Protein AF-A0A8S2ZHP0-F1 (afdb_monomer)

Organism: NCBI:txid1234261

Radius of gyration: 17.6 Å; Cα contacts (8 Å, |Δi|>4): 362; chains: 1; bounding box: 57×36×42 Å

Secondary structure (DSSP, 8-state):
----HHHHHHHHHHHS-SSS---TTEEEEE-TTS-EEEEEHHHHHHH-PPPHHHHHHHHHTT-EEETTTTEEEEEEEEE-HHHHHHHHHHHHSS----EEEEEEEEEEHHHHHHHHHHHHH-TT--EEEEES-EEE-TTS-B-HHHHHHHHHHHHHTSS-SEEEEES-EEEHHHHHHHHHHGGG-SEEEEES-EEE---

InterPro domains:
  IPR032675 Leucine-rich repeat domain superfamily [G3DSA:3.80.10.10] (20-199)

pLDDT: mean 81.35, std 13.68, range [42.62, 97.5]

Solvent-accessible surface area (backbone atoms only — not comparable to full-atom values): 10769 Å² total; per-residue (Å²): 132,84,74,57,68,69,59,61,44,53,53,47,58,80,75,49,72,92,84,79,75,86,64,78,57,51,29,61,31,39,46,100,90,68,49,69,42,65,34,46,51,71,56,45,61,71,70,37,62,89,51,70,66,56,54,50,54,43,45,72,64,68,30,48,76,43,77,92,69,22,28,40,42,39,59,72,4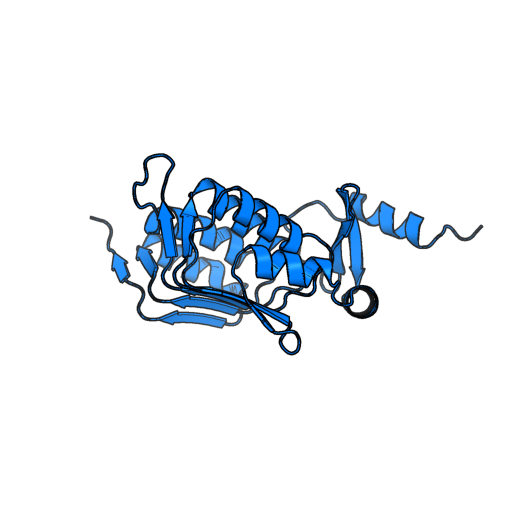0,74,48,44,75,64,41,43,49,51,50,35,49,52,42,42,37,64,51,71,39,33,31,42,38,42,30,44,32,33,33,39,46,74,53,46,56,51,43,51,55,27,55,51,56,23,61,60,32,32,36,40,36,48,26,38,60,43,26,18,45,99,84,67,49,80,37,34,40,64,52,50,39,63,50,46,59,56,53,40,67,25,73,32,42,30,43,35,43,28,50,32,56,38,30,60,68,32,53,51,50,49,70,75,41,41,90,57,41,81,39,79,45,82,42,79,52,47,74,46,73,93,124

Nearest PDB structures (foldseek):
  3un9-assembly1_A  TM=7.997E-01  e=3.146E-04  Homo sapiens
  4im6-assembly1_A  TM=7.153E-01  e=1.944E-04  Homo sapiens
  9dh3-assembly1_D  TM=7.070E-01  e=5.996E-03  Homo sapiens
  5wfn-assembly2_D  TM=6.556E-01  e=2.698E-02  Homo sapiens
  7zgu-assembly1_A  TM=6.934E-01  e=5.897E-02  Homo sapiens

Mean predicted aligned error: 8.5 Å

Foldseek 3Di:
DPDPPVVVQLCVPVVDDPDFDDPDQWAWAADPVGRIGIDGVVVLVVVQDPDPVLCVLLVVQVWDADPVQLEIEDEQGEQDPVNLVSLLCSLRHSRQRQEYEHENYEYELVSVLSSLRSNLNRRNHAEYEDYNYFYAYPVRHGPQAVSVLVSVLSVLSGNHQEYEYYQGEYEPSSVVSCVVSVVSHNYYHYYNYHYDYDD

Structure (mmCIF, N/CA/C/O backbone):
data_AF-A0A8S2ZHP0-F1
#
_entry.id   AF-A0A8S2ZHP0-F1
#
loop_
_atom_site.group_PDB
_atom_site.id
_atom_site.type_symbol
_atom_site.label_atom_id
_atom_site.label_alt_id
_atom_site.label_comp_id
_atom_site.label_asym_id
_atom_site.label_entity_id
_atom_site.label_seq_id
_atom_site.pdbx_PDB_ins_code
_atom_site.Cartn_x
_atom_site.Cartn_y
_atom_site.Cartn_z
_atom_site.occupancy
_atom_site.B_iso_or_equiv
_atom_site.auth_seq_id
_atom_site.auth_comp_id
_atom_site.auth_asym_id
_atom_site.auth_atom_id
_atom_site.pdbx_PDB_model_num
ATOM 1 N N . PRO A 1 1 ? 38.421 12.849 -20.326 1.00 44.62 1 PRO A N 1
ATOM 2 C CA . PRO A 1 1 ? 37.791 11.682 -19.665 1.00 44.62 1 PRO A CA 1
ATOM 3 C C . PRO A 1 1 ? 36.328 12.002 -19.356 1.00 44.62 1 PRO A C 1
ATOM 5 O O . PRO A 1 1 ? 36.051 12.820 -18.487 1.00 44.62 1 PRO A O 1
ATOM 8 N N . VAL A 1 2 ? 35.410 11.445 -20.145 1.00 42.62 2 VAL A N 1
ATOM 9 C CA . VAL A 1 2 ? 33.975 11.555 -19.861 1.00 42.62 2 VAL A CA 1
ATOM 10 C C . VAL A 1 2 ? 33.731 10.713 -18.615 1.00 42.62 2 VAL A C 1
ATOM 12 O O . VAL A 1 2 ? 33.993 9.510 -18.639 1.00 42.62 2 VAL A O 1
ATOM 15 N N . GLU A 1 3 ? 33.334 11.341 -17.508 1.00 45.66 3 GLU A N 1
ATOM 16 C CA . GLU A 1 3 ? 32.917 10.582 -16.331 1.00 45.66 3 GLU A CA 1
ATOM 17 C C . GLU A 1 3 ? 31.794 9.619 -16.741 1.00 45.66 3 GLU A C 1
ATOM 19 O O . GLU A 1 3 ? 30.892 10.022 -17.484 1.00 45.66 3 GLU A O 1
ATOM 24 N N . PRO A 1 4 ? 31.824 8.351 -16.292 1.00 56.28 4 PRO A N 1
ATOM 25 C CA . PRO A 1 4 ? 30.737 7.427 -16.563 1.00 56.28 4 PRO A CA 1
ATOM 26 C C . PRO A 1 4 ? 29.431 8.062 -16.091 1.00 56.28 4 PRO A C 1
ATOM 28 O O . PRO A 1 4 ? 29.378 8.590 -14.980 1.00 56.28 4 PRO A O 1
ATOM 31 N N . ILE A 1 5 ? 28.378 7.993 -16.907 1.00 55.91 5 ILE A N 1
ATOM 32 C CA . ILE A 1 5 ? 27.046 8.523 -16.567 1.00 55.91 5 ILE A CA 1
ATOM 33 C C . ILE A 1 5 ? 26.596 8.026 -15.179 1.00 55.91 5 ILE A C 1
ATOM 35 O O . ILE A 1 5 ? 26.012 8.780 -14.405 1.00 55.91 5 ILE A O 1
ATOM 39 N N . ASP A 1 6 ? 26.976 6.800 -14.810 1.00 53.19 6 ASP A N 1
ATOM 40 C CA . ASP A 1 6 ? 26.740 6.220 -13.486 1.00 53.19 6 ASP A CA 1
ATOM 41 C C . ASP A 1 6 ? 27.401 6.979 -12.322 1.00 53.19 6 ASP A C 1
ATOM 43 O O . ASP A 1 6 ? 26.852 6.990 -11.224 1.00 53.19 6 ASP A O 1
ATOM 47 N N . SER A 1 7 ? 28.561 7.608 -12.528 1.00 55.19 7 SER A N 1
ATOM 48 C CA . SER A 1 7 ? 29.244 8.431 -11.516 1.00 55.19 7 SER A CA 1
ATOM 49 C C . SER A 1 7 ? 28.484 9.736 -11.269 1.00 55.19 7 SER A C 1
ATOM 51 O O . SER A 1 7 ? 28.181 10.078 -10.126 1.00 55.19 7 SER A O 1
ATOM 53 N N . LEU A 1 8 ? 28.078 10.416 -12.344 1.00 55.88 8 LEU A N 1
ATOM 54 C CA . LEU A 1 8 ? 27.294 11.654 -12.283 1.00 55.88 8 LEU A CA 1
ATOM 55 C C . LEU A 1 8 ? 25.892 11.427 -11.693 1.00 55.88 8 LEU A C 1
ATOM 57 O O . LEU A 1 8 ? 25.435 12.208 -10.860 1.00 55.88 8 LEU A O 1
ATOM 61 N N . LEU A 1 9 ? 25.224 10.322 -12.047 1.00 55.06 9 LEU A N 1
ATOM 62 C CA . LEU A 1 9 ? 23.915 9.965 -11.483 1.00 55.06 9 LEU A CA 1
ATOM 63 C C . LEU A 1 9 ? 23.980 9.637 -9.982 1.00 55.06 9 LEU A C 1
ATOM 65 O O . LEU A 1 9 ? 23.007 9.872 -9.266 1.00 55.06 9 LEU A O 1
ATOM 69 N N . ARG A 1 10 ? 25.115 9.133 -9.479 1.00 59.25 10 ARG A N 1
ATOM 70 C CA . ARG A 1 10 ? 25.325 8.912 -8.035 1.00 59.25 10 ARG A CA 1
ATOM 71 C C . ARG A 1 10 ? 25.462 10.225 -7.267 1.00 59.25 10 ARG A C 1
ATOM 73 O O . ARG A 1 10 ? 25.029 10.293 -6.120 1.00 59.25 10 ARG A O 1
ATOM 80 N N . GLN A 1 11 ? 26.004 11.272 -7.891 1.00 59.94 11 GLN A N 1
ATOM 81 C CA . GLN A 1 11 ? 26.157 12.578 -7.246 1.00 59.94 11 GLN A CA 1
ATOM 82 C C . GLN A 1 11 ? 24.816 13.297 -7.034 1.00 59.94 11 GLN A C 1
ATOM 84 O O . GLN A 1 11 ? 24.683 14.050 -6.072 1.00 59.94 11 GLN A O 1
ATOM 89 N N . LEU A 1 12 ? 23.788 13.008 -7.847 1.00 59.44 12 LEU A N 1
ATOM 90 C CA . LEU A 1 12 ? 22.436 13.566 -7.677 1.00 59.44 12 LEU A CA 1
ATOM 91 C C . LEU A 1 12 ? 21.844 13.301 -6.285 1.00 59.44 12 LEU A C 1
ATOM 93 O O . LEU A 1 12 ? 21.051 14.105 -5.811 1.00 59.44 12 LEU A O 1
ATOM 97 N N . VAL A 1 13 ? 22.248 12.225 -5.600 1.00 57.72 13 VAL A N 1
ATOM 98 C CA . VAL A 1 13 ? 21.799 11.920 -4.229 1.00 57.72 13 VAL A CA 1
ATOM 99 C C . VAL A 1 13 ? 22.206 13.009 -3.228 1.00 57.72 13 VAL A C 1
ATOM 101 O O . VAL A 1 13 ? 21.475 13.249 -2.273 1.00 57.72 13 VAL A O 1
ATOM 104 N N . TYR A 1 14 ? 23.327 13.703 -3.451 1.00 59.91 14 TYR A N 1
ATOM 105 C CA . TYR A 1 14 ? 23.771 14.807 -2.590 1.00 59.91 14 TYR A CA 1
ATOM 106 C C . TYR A 1 14 ? 23.019 16.117 -2.860 1.00 59.91 14 TYR A C 1
ATOM 108 O O . TYR A 1 14 ? 22.967 16.981 -1.988 1.00 59.91 14 TYR A O 1
ATOM 116 N N . TYR A 1 15 ? 22.425 16.257 -4.049 1.00 59.56 15 TYR A N 1
ATOM 117 C CA . TYR A 1 15 ? 21.687 17.454 -4.466 1.00 59.56 15 TYR A CA 1
ATOM 118 C C . TYR A 1 15 ? 20.165 17.309 -4.329 1.00 59.56 15 TYR A C 1
ATOM 120 O O . TYR A 1 15 ? 19.452 18.309 -4.301 1.00 59.56 15 TYR A O 1
ATOM 128 N N . LEU A 1 16 ? 19.663 16.076 -4.237 1.00 59.31 16 LEU A N 1
ATOM 129 C CA . LEU A 1 16 ? 18.251 15.745 -4.070 1.00 59.31 16 LEU A CA 1
ATOM 130 C C . LEU A 1 16 ? 18.043 15.230 -2.637 1.00 59.31 16 LEU A C 1
ATOM 132 O O . LEU A 1 16 ? 18.212 14.026 -2.408 1.00 59.31 16 LEU A O 1
ATOM 136 N N . PRO A 1 17 ? 17.740 16.108 -1.656 1.00 53.72 17 PRO A N 1
ATOM 137 C CA . PRO A 1 17 ? 17.555 15.699 -0.270 1.00 53.72 17 PRO A CA 1
ATOM 138 C C . PRO A 1 17 ? 16.570 14.534 -0.152 1.00 53.72 17 PRO A C 1
ATOM 140 O O . PRO A 1 17 ? 15.541 14.453 -0.827 1.00 53.72 17 PRO A O 1
ATOM 143 N N . SER A 1 18 ? 16.891 13.597 0.735 1.00 54.38 18 SER A N 1
ATOM 144 C CA . SER A 1 18 ? 16.012 12.480 1.033 1.00 54.38 18 SER A CA 1
ATOM 145 C C . SER A 1 18 ? 14.717 13.001 1.652 1.00 54.38 18 SER A C 1
ATOM 147 O O . SER A 1 18 ? 14.731 13.482 2.781 1.00 54.38 18 SER A O 1
ATOM 149 N N . SER A 1 19 ? 13.613 12.824 0.924 1.00 52.09 19 SER A N 1
ATOM 150 C CA . SER A 1 19 ? 12.340 12.256 1.405 1.00 52.09 19 SER A CA 1
ATOM 151 C C . SER A 1 19 ? 11.050 13.049 1.194 1.00 52.09 19 SER A C 1
ATOM 153 O O . SER A 1 19 ? 10.003 12.430 1.332 1.00 52.09 19 SER A O 1
ATOM 155 N N . GLU A 1 20 ? 11.058 14.312 0.755 1.00 49.09 20 GLU A N 1
ATOM 156 C CA . GLU A 1 20 ? 9.781 15.067 0.702 1.00 49.09 20 GLU A CA 1
ATOM 157 C C . GLU A 1 20 ? 9.525 15.887 -0.570 1.00 49.09 20 GLU A C 1
ATOM 159 O O . GLU A 1 20 ? 8.453 16.465 -0.721 1.00 49.09 20 GLU A O 1
ATOM 164 N N . GLN A 1 21 ? 10.450 15.916 -1.535 1.00 51.56 21 GLN A N 1
ATOM 165 C CA . GLN A 1 21 ? 10.272 16.723 -2.747 1.00 51.56 21 GLN A CA 1
ATOM 166 C C . GLN A 1 21 ? 9.867 15.908 -3.984 1.00 51.56 21 GLN 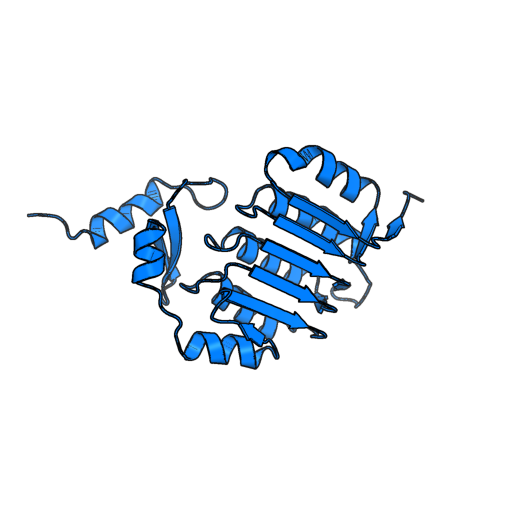A C 1
ATOM 168 O O . GLN A 1 21 ? 10.452 14.883 -4.358 1.00 51.56 21 GLN A O 1
ATOM 173 N N . ASN A 1 22 ? 8.836 16.408 -4.665 1.00 55.84 22 ASN A N 1
ATOM 174 C CA . ASN A 1 22 ? 8.435 15.947 -5.982 1.00 55.84 22 ASN A CA 1
ATOM 175 C C . ASN A 1 22 ? 9.405 16.504 -7.039 1.00 55.84 22 ASN A C 1
ATOM 177 O O . ASN A 1 22 ? 9.289 17.650 -7.460 1.00 55.84 22 ASN A O 1
ATOM 181 N N . TYR A 1 23 ? 10.358 15.685 -7.484 1.00 66.88 23 TYR A N 1
ATOM 182 C CA . TYR A 1 23 ? 11.359 16.052 -8.494 1.00 66.88 23 TYR A CA 1
ATOM 183 C C . TYR A 1 23 ? 10.865 15.859 -9.941 1.00 66.88 23 TYR A C 1
ATOM 185 O O . TYR A 1 23 ? 11.627 15.465 -10.826 1.00 66.88 23 TYR A O 1
ATOM 193 N N . GLY A 1 24 ? 9.571 16.079 -10.189 1.00 70.19 24 GLY A N 1
ATOM 194 C CA . GLY A 1 24 ? 8.973 16.003 -11.522 1.00 70.19 24 GLY A CA 1
ATOM 195 C C . GLY A 1 24 ? 9.081 14.612 -12.155 1.00 70.19 24 GLY A C 1
ATOM 196 O O . GLY A 1 24 ? 8.428 13.665 -11.719 1.00 70.19 24 GLY A O 1
ATOM 197 N N . ASN A 1 25 ? 9.888 14.489 -13.213 1.00 71.00 25 ASN A N 1
ATOM 198 C CA . ASN A 1 25 ? 10.061 13.248 -13.972 1.00 71.00 25 ASN A CA 1
ATOM 199 C C . ASN A 1 25 ? 11.091 12.281 -13.362 1.00 71.00 25 ASN A C 1
ATOM 201 O O . ASN A 1 25 ? 11.288 11.204 -13.923 1.00 71.00 25 ASN A O 1
ATOM 205 N N . LEU A 1 26 ? 11.745 12.631 -12.250 1.00 74.81 26 LEU A N 1
ATOM 206 C CA . LEU A 1 26 ? 12.730 11.767 -11.600 1.00 74.81 26 LEU A CA 1
ATOM 207 C C . LEU A 1 26 ? 12.066 10.743 -10.674 1.00 74.81 26 LEU A C 1
ATOM 209 O O . LEU A 1 26 ? 11.355 11.089 -9.728 1.00 74.81 26 LEU A O 1
ATOM 213 N N . CYS A 1 27 ? 12.350 9.473 -10.929 1.00 72.75 27 CYS A N 1
ATOM 214 C CA . CYS A 1 27 ? 11.926 8.311 -10.165 1.00 72.75 27 CYS A CA 1
ATOM 215 C C . CYS A 1 27 ? 13.06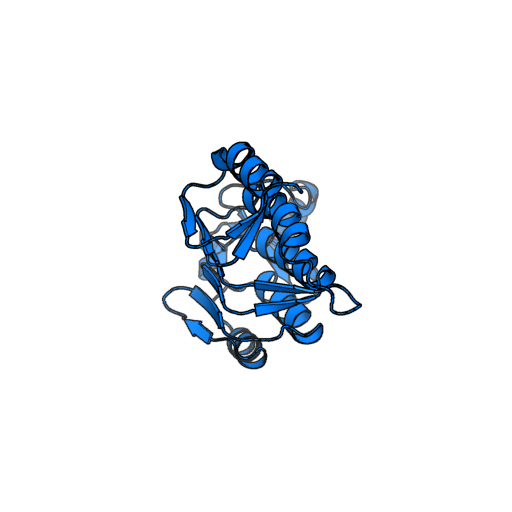5 7.821 -9.282 1.00 72.75 27 CYS A C 1
ATOM 217 O O . CYS A 1 27 ? 14.189 7.626 -9.755 1.00 72.75 27 CYS A O 1
ATOM 219 N N . ARG A 1 28 ? 12.752 7.600 -8.006 1.00 75.69 28 ARG A N 1
ATOM 220 C CA . ARG A 1 28 ? 13.668 7.002 -7.045 1.00 75.69 28 ARG A CA 1
ATOM 221 C C . ARG A 1 28 ? 13.657 5.484 -7.175 1.00 75.69 28 ARG A C 1
ATOM 223 O O . ARG A 1 28 ? 12.613 4.866 -7.355 1.00 75.69 28 ARG A O 1
ATOM 230 N N . SER A 1 29 ? 14.830 4.899 -7.025 1.00 72.44 29 SER A N 1
ATOM 231 C CA . SER A 1 29 ? 15.099 3.469 -7.031 1.00 72.44 29 SER A CA 1
ATOM 232 C C . SER A 1 29 ? 16.060 3.146 -5.890 1.00 72.44 29 SER A C 1
ATOM 234 O O . SER A 1 29 ? 16.947 3.950 -5.598 1.00 72.44 29 SER A O 1
ATOM 236 N N . ILE A 1 30 ? 15.893 1.990 -5.246 1.00 73.88 30 ILE A N 1
ATOM 237 C CA . ILE A 1 30 ? 16.891 1.427 -4.332 1.00 73.88 30 ILE A CA 1
ATOM 238 C C . ILE A 1 30 ? 17.491 0.180 -4.982 1.00 73.88 30 ILE A C 1
ATOM 240 O O . ILE A 1 30 ? 16.765 -0.688 -5.469 1.00 73.88 30 ILE A O 1
ATOM 244 N N . THR A 1 31 ? 18.816 0.102 -5.022 1.00 70.94 31 THR A N 1
ATOM 245 C CA . THR A 1 31 ? 19.554 -1.072 -5.501 1.00 70.94 31 THR A CA 1
ATOM 246 C C . THR A 1 31 ? 19.691 -2.139 -4.412 1.00 70.94 31 THR A C 1
ATOM 248 O O . THR A 1 31 ? 19.593 -1.806 -3.234 1.00 70.94 31 THR A O 1
ATOM 251 N N . PRO A 1 32 ? 19.960 -3.416 -4.763 1.00 67.19 32 PRO A N 1
ATOM 252 C CA . PRO A 1 32 ? 20.157 -4.514 -3.798 1.00 67.19 32 PRO A CA 1
ATOM 253 C C . PRO A 1 32 ? 21.152 -4.232 -2.659 1.00 67.19 32 PRO A C 1
ATOM 255 O O . PRO A 1 32 ? 20.972 -4.727 -1.552 1.00 67.19 32 PRO A O 1
ATOM 258 N N . ASP A 1 33 ? 22.180 -3.423 -2.916 1.00 72.81 33 ASP A N 1
ATOM 259 C CA . ASP A 1 33 ? 23.198 -2.978 -1.951 1.00 72.81 33 ASP A CA 1
ATOM 260 C C . ASP A 1 33 ? 22.788 -1.725 -1.143 1.00 72.81 33 ASP A C 1
ATOM 262 O O . ASP A 1 33 ? 23.558 -1.221 -0.330 1.00 72.81 33 ASP A O 1
ATOM 266 N N . GLY A 1 34 ? 21.558 -1.237 -1.320 1.00 70.31 34 GLY A N 1
ATOM 267 C CA . GLY A 1 34 ? 20.966 -0.141 -0.553 1.00 70.31 34 GLY A CA 1
ATOM 268 C C . GLY A 1 34 ? 21.237 1.260 -1.104 1.00 70.31 34 GLY A C 1
ATOM 269 O O . GLY A 1 34 ? 20.803 2.241 -0.494 1.00 70.31 34 GLY A O 1
ATOM 270 N N . HIS A 1 35 ? 21.919 1.395 -2.244 1.00 72.44 35 HIS A N 1
ATOM 271 C CA . HIS A 1 35 ? 22.146 2.702 -2.857 1.00 72.44 35 HIS A CA 1
ATOM 272 C C . HIS A 1 35 ? 20.876 3.272 -3.497 1.00 72.44 35 HIS A C 1
ATOM 274 O O . HIS A 1 35 ? 20.061 2.568 -4.089 1.00 72.44 35 HIS A O 1
ATOM 280 N N . ILE A 1 36 ? 20.724 4.593 -3.398 1.00 75.31 36 ILE A N 1
ATOM 281 C CA . ILE A 1 36 ? 19.623 5.322 -4.027 1.00 75.31 36 ILE A CA 1
ATOM 282 C C . ILE A 1 36 ? 20.047 5.722 -5.442 1.00 75.31 36 ILE A C 1
ATOM 284 O O . ILE A 1 36 ? 21.108 6.314 -5.632 1.00 75.31 36 ILE A O 1
ATOM 288 N N . ARG A 1 37 ? 19.201 5.433 -6.432 1.00 74.81 37 ARG A N 1
ATOM 289 C CA . ARG A 1 37 ? 19.333 5.907 -7.813 1.00 74.81 37 ARG A CA 1
ATOM 290 C C . ARG A 1 37 ? 18.150 6.790 -8.180 1.00 74.81 37 ARG A C 1
ATOM 292 O O . ARG A 1 37 ? 17.016 6.512 -7.792 1.00 74.81 37 ARG A O 1
ATOM 299 N N . TRP A 1 38 ? 18.422 7.820 -8.970 1.00 76.56 38 TRP A N 1
ATOM 300 C CA . TRP A 1 38 ? 17.404 8.660 -9.589 1.00 76.56 38 TRP A CA 1
ATOM 301 C C . TRP A 1 38 ? 17.480 8.499 -11.103 1.00 76.56 38 TRP A C 1
ATOM 303 O O . TRP A 1 38 ? 18.548 8.633 -11.695 1.00 76.56 38 TRP A O 1
ATOM 313 N N . LEU A 1 39 ? 16.351 8.181 -11.725 1.00 74.19 39 LEU A N 1
ATOM 314 C CA . LEU A 1 39 ? 16.233 7.965 -13.167 1.00 74.19 39 LEU A CA 1
ATOM 315 C C . LEU A 1 39 ? 15.042 8.759 -13.679 1.00 74.19 39 LEU A C 1
ATOM 317 O O . LEU A 1 39 ? 14.049 8.879 -12.968 1.00 74.19 39 LEU A O 1
ATOM 321 N N . CYS A 1 40 ? 15.082 9.276 -14.906 1.00 79.12 40 CYS A N 1
ATOM 322 C CA . CYS A 1 40 ? 13.849 9.818 -15.473 1.00 79.12 40 CYS A CA 1
ATOM 323 C C . CYS A 1 40 ? 12.820 8.687 -15.668 1.00 79.12 40 CYS A C 1
ATOM 325 O O . CYS A 1 40 ? 13.195 7.529 -15.860 1.00 79.12 40 CYS A O 1
ATOM 327 N N . MET A 1 41 ? 11.529 9.019 -15.630 1.00 73.19 41 MET A N 1
ATOM 328 C CA . MET A 1 41 ? 10.431 8.055 -15.760 1.00 73.19 41 MET A CA 1
ATOM 329 C C . MET A 1 41 ? 10.582 7.178 -17.005 1.00 73.19 41 MET A C 1
ATOM 331 O O . MET A 1 41 ? 10.407 5.970 -16.927 1.00 73.19 41 MET A O 1
ATOM 335 N N . GLU A 1 42 ? 10.967 7.760 -18.141 1.00 73.50 42 GLU A N 1
ATOM 336 C CA . GLU A 1 42 ? 11.157 7.007 -19.383 1.00 73.50 42 GLU A CA 1
ATOM 337 C C . GLU A 1 42 ? 12.257 5.941 -19.254 1.00 73.50 42 GLU A C 1
ATOM 339 O O . GLU A 1 42 ? 12.043 4.787 -19.620 1.00 73.50 42 GLU A O 1
ATOM 344 N N . HIS A 1 43 ? 13.412 6.292 -18.681 1.00 73.06 43 HIS A N 1
ATOM 345 C CA . HIS A 1 43 ? 14.489 5.331 -18.444 1.00 73.06 43 HIS A CA 1
ATOM 346 C C . HIS A 1 43 ? 14.114 4.306 -17.375 1.00 73.06 43 HIS A C 1
ATOM 348 O O . HIS A 1 43 ? 14.420 3.132 -17.540 1.00 73.06 43 HIS A O 1
ATOM 354 N N . TYR A 1 44 ? 13.409 4.715 -16.317 1.00 71.25 44 TYR A N 1
ATOM 355 C CA . TYR A 1 44 ? 12.908 3.791 -15.301 1.00 71.25 44 TYR A CA 1
ATOM 356 C C . TYR A 1 44 ? 12.007 2.723 -15.934 1.00 71.25 44 TYR A C 1
ATOM 358 O O . TYR A 1 44 ? 12.197 1.536 -15.696 1.00 71.25 44 TYR A O 1
ATOM 366 N N . LEU A 1 45 ? 11.076 3.136 -16.798 1.00 69.56 45 LEU A N 1
ATOM 367 C CA . LEU A 1 45 ? 10.152 2.232 -17.484 1.00 69.56 45 LEU A CA 1
ATOM 368 C C . LEU A 1 45 ? 10.839 1.308 -18.499 1.00 69.56 45 LEU A C 1
ATOM 370 O O . LEU A 1 45 ? 10.377 0.189 -18.685 1.00 69.56 45 LEU A O 1
ATOM 374 N N . LYS A 1 46 ? 11.913 1.763 -19.157 1.00 69.06 46 LYS A N 1
ATOM 375 C CA . LYS A 1 46 ? 12.686 0.943 -20.107 1.00 69.06 46 LYS A CA 1
ATOM 376 C C . LYS A 1 46 ? 13.615 -0.055 -19.418 1.00 69.06 46 LYS A C 1
ATOM 378 O O . LYS A 1 46 ? 13.851 -1.127 -19.958 1.00 69.06 46 LYS A O 1
ATOM 383 N N . VAL A 1 47 ? 14.190 0.322 -18.276 1.00 66.00 47 VAL A N 1
ATOM 384 C CA . VAL A 1 47 ? 15.209 -0.477 -17.574 1.00 66.00 47 VAL A CA 1
ATOM 385 C C . VAL A 1 47 ? 14.574 -1.495 -16.632 1.00 66.00 47 VAL A C 1
ATOM 387 O O . VAL A 1 47 ? 15.115 -2.584 -16.455 1.00 66.00 47 VAL A O 1
ATOM 390 N N . TYR A 1 48 ? 13.441 -1.154 -16.022 1.00 65.38 48 TYR A N 1
ATOM 391 C CA . TYR A 1 48 ? 12.802 -1.998 -15.022 1.00 65.38 48 TYR A CA 1
ATOM 392 C C . TYR A 1 48 ? 11.569 -2.685 -15.591 1.00 65.38 48 TYR A C 1
ATOM 394 O O . TYR A 1 48 ? 10.424 -2.296 -15.353 1.00 65.38 48 TYR A O 1
ATOM 402 N N . GLU A 1 49 ? 11.849 -3.733 -16.357 1.00 63.06 49 GLU A N 1
ATOM 403 C CA . GLU A 1 49 ? 10.884 -4.770 -16.692 1.00 63.06 49 GLU A CA 1
ATOM 404 C C . GLU A 1 49 ? 10.706 -5.720 -15.494 1.00 63.06 49 GLU A C 1
ATOM 406 O O . GLU A 1 49 ? 11.626 -5.926 -14.697 1.00 63.06 49 GLU A O 1
ATOM 411 N N . PHE A 1 50 ? 9.500 -6.264 -15.321 1.00 67.75 50 PHE A N 1
ATOM 412 C CA . PHE A 1 50 ? 9.161 -7.067 -14.149 1.00 67.75 50 PHE A CA 1
ATOM 413 C C . PHE A 1 50 ? 10.027 -8.311 -14.038 1.00 67.75 50 PHE A C 1
ATOM 415 O O . PHE A 1 50 ? 10.047 -9.158 -14.931 1.00 67.75 50 PHE A O 1
ATOM 422 N N . SER A 1 51 ? 10.676 -8.461 -12.887 1.00 72.56 51 SER A N 1
ATOM 423 C CA . SER A 1 51 ? 11.437 -9.661 -12.592 1.00 72.56 51 SER A CA 1
ATOM 424 C C . SER A 1 51 ? 10.511 -10.785 -12.108 1.00 72.56 51 SER A C 1
ATOM 426 O O . SER A 1 51 ? 9.438 -10.560 -11.530 1.00 72.56 51 SER A O 1
ATOM 428 N N . LYS A 1 52 ? 10.916 -12.034 -12.341 1.00 77.69 52 LYS A N 1
ATOM 429 C CA . LYS A 1 52 ? 10.191 -13.211 -11.842 1.00 77.69 52 LYS A CA 1
ATOM 430 C C . LYS A 1 52 ? 10.142 -13.216 -10.310 1.00 77.69 52 LYS A C 1
ATOM 432 O O . LYS A 1 52 ? 9.135 -13.603 -9.726 1.00 77.69 52 LYS A O 1
ATOM 437 N N . GLU A 1 53 ? 11.202 -12.723 -9.681 1.00 81.81 53 GLU A N 1
ATOM 438 C CA . GLU A 1 53 ? 11.359 -12.589 -8.234 1.00 81.81 53 GLU A CA 1
ATOM 439 C C . GLU A 1 53 ? 10.343 -11.604 -7.647 1.00 81.81 53 GLU A C 1
ATOM 441 O O . GLU A 1 53 ? 9.812 -11.853 -6.567 1.00 81.81 53 GLU A O 1
ATOM 446 N N . PHE A 1 54 ? 10.011 -10.523 -8.365 1.00 84.88 54 PHE A N 1
ATOM 447 C CA . PHE A 1 54 ? 8.937 -9.618 -7.955 1.00 84.88 54 PHE A CA 1
ATOM 448 C C . PHE A 1 54 ? 7.587 -10.337 -7.899 1.00 84.88 54 PHE A C 1
ATOM 450 O O . PHE A 1 54 ? 6.904 -10.274 -6.877 1.00 84.88 54 PHE A O 1
ATOM 457 N N . CYS A 1 55 ? 7.225 -11.054 -8.970 1.00 83.62 55 CYS A N 1
ATOM 458 C CA . CYS A 1 55 ? 5.954 -11.784 -9.036 1.00 83.62 55 CYS A CA 1
ATOM 459 C C . CYS A 1 55 ? 5.862 -12.823 -7.910 1.00 83.62 55 CYS A C 1
ATOM 461 O O . CYS A 1 55 ? 4.887 -12.834 -7.165 1.00 83.62 55 CYS A O 1
ATOM 463 N N . GLN A 1 56 ? 6.924 -13.610 -7.716 1.00 87.56 56 GLN A N 1
ATOM 464 C CA . GLN A 1 56 ? 7.014 -14.584 -6.625 1.00 87.56 56 GLN A CA 1
ATOM 465 C C . GLN A 1 56 ? 6.921 -13.922 -5.245 1.00 87.56 56 GLN A C 1
ATOM 467 O O . GLN A 1 56 ? 6.275 -14.450 -4.343 1.00 87.56 56 GLN A O 1
ATOM 472 N N . GLY A 1 57 ? 7.538 -12.751 -5.070 1.00 89.69 57 GLY A N 1
ATOM 473 C CA . GLY A 1 57 ? 7.459 -11.974 -3.839 1.00 89.69 57 GLY A CA 1
ATOM 474 C C . GLY A 1 57 ? 6.032 -11.523 -3.524 1.00 89.69 57 GLY A C 1
ATOM 475 O O . GLY A 1 57 ? 5.583 -11.684 -2.390 1.00 89.69 57 GLY A O 1
ATOM 476 N N . ILE A 1 58 ? 5.304 -11.005 -4.515 1.00 90.75 58 ILE A N 1
ATOM 477 C CA . ILE A 1 58 ? 3.899 -10.605 -4.361 1.00 90.75 58 ILE A CA 1
ATOM 478 C C . ILE A 1 58 ? 3.025 -11.826 -4.048 1.00 90.75 58 ILE A C 1
ATOM 480 O O . ILE A 1 58 ? 2.288 -11.815 -3.060 1.00 90.75 58 ILE A O 1
ATOM 484 N N . GLU A 1 59 ? 3.165 -12.904 -4.817 1.00 90.75 59 GLU A N 1
ATOM 485 C CA . GLU A 1 59 ? 2.423 -14.154 -4.614 1.00 90.75 59 GLU A CA 1
ATOM 486 C C . GLU A 1 59 ? 2.684 -14.764 -3.229 1.00 90.75 59 GLU A C 1
ATOM 488 O O . GLU A 1 59 ? 1.757 -15.252 -2.587 1.00 90.75 59 GLU A O 1
ATOM 493 N N . SER A 1 60 ? 3.914 -14.666 -2.707 1.00 91.88 60 SER A N 1
ATOM 494 C CA . SER A 1 60 ? 4.269 -15.187 -1.378 1.00 91.88 60 SER A CA 1
ATOM 495 C C . SER A 1 60 ? 3.539 -14.498 -0.219 1.00 91.88 60 SER A C 1
ATOM 497 O O . SER A 1 60 ? 3.408 -15.078 0.856 1.00 91.88 60 SER A O 1
ATOM 499 N N . ILE A 1 61 ? 3.044 -13.274 -0.431 1.00 92.88 61 ILE A N 1
ATOM 500 C CA . ILE A 1 61 ? 2.221 -12.536 0.540 1.00 92.88 61 ILE A CA 1
ATOM 501 C C . ILE A 1 61 ? 0.739 -12.958 0.435 1.00 92.88 61 ILE A C 1
ATOM 503 O O . ILE A 1 61 ? -0.080 -12.546 1.253 1.00 92.88 61 ILE A O 1
ATOM 507 N N . GLY A 1 62 ? 0.378 -13.786 -0.553 1.00 89.69 62 GLY A N 1
ATOM 508 C CA . GLY A 1 62 ? -1.007 -14.127 -0.889 1.00 89.69 62 GLY A CA 1
ATOM 509 C C . GLY A 1 62 ? -1.693 -13.066 -1.755 1.00 89.69 62 GLY A C 1
ATOM 510 O O . GLY A 1 62 ? -2.918 -12.988 -1.779 1.00 89.69 62 GLY A O 1
ATOM 511 N N . SER A 1 63 ? -0.911 -12.215 -2.424 1.00 91.25 63 SER A N 1
ATOM 512 C CA . SER A 1 63 ? -1.386 -11.100 -3.247 1.00 91.25 63 SER A CA 1
ATOM 513 C C . SER A 1 63 ? -1.452 -11.473 -4.730 1.00 91.25 63 SER A C 1
ATOM 515 O O . SER A 1 63 ? -0.795 -12.412 -5.180 1.00 91.25 63 SER A O 1
ATOM 517 N N . VAL A 1 64 ? -2.222 -10.703 -5.499 1.00 92.19 64 VAL A N 1
ATOM 518 C CA . VAL A 1 64 ? -2.326 -10.825 -6.958 1.00 92.19 64 VAL A CA 1
ATOM 519 C C . VAL A 1 64 ? -1.637 -9.642 -7.624 1.00 92.19 64 VAL A C 1
ATOM 521 O O . VAL A 1 64 ? -1.771 -8.500 -7.177 1.00 92.19 64 VAL A O 1
ATOM 524 N N . TYR A 1 65 ? -0.929 -9.914 -8.719 1.00 90.94 65 TYR A N 1
ATOM 525 C CA . TYR A 1 65 ? -0.333 -8.889 -9.562 1.00 90.94 65 TYR A CA 1
ATOM 526 C C . TYR A 1 65 ? -0.908 -8.913 -10.981 1.00 90.94 65 TYR A C 1
ATOM 528 O O . TYR A 1 65 ? -0.764 -9.898 -11.702 1.00 90.94 65 TYR A O 1
ATOM 536 N N . ASP A 1 66 ? -1.526 -7.807 -11.386 1.00 89.25 66 ASP A N 1
ATOM 537 C CA . ASP A 1 66 ? -1.966 -7.553 -12.755 1.00 89.25 66 ASP A CA 1
ATOM 538 C C . ASP A 1 66 ? -0.872 -6.768 -13.492 1.00 89.25 66 ASP A C 1
ATOM 540 O O . ASP A 1 66 ? -0.599 -5.597 -13.203 1.00 89.25 66 ASP A O 1
ATOM 544 N N . ARG A 1 67 ? -0.232 -7.446 -14.450 1.00 83.69 67 ARG A N 1
ATOM 545 C CA . ARG A 1 67 ? 0.885 -6.908 -15.235 1.00 83.69 67 ARG A CA 1
ATOM 546 C C . ARG A 1 67 ? 0.460 -5.782 -16.167 1.00 83.69 67 ARG A C 1
ATOM 548 O O . ARG A 1 67 ? 1.207 -4.815 -16.308 1.00 83.69 67 ARG A O 1
ATOM 555 N N . GLU A 1 68 ? -0.711 -5.895 -16.791 1.00 83.62 68 GLU A N 1
ATOM 556 C CA . GLU A 1 68 ? -1.177 -4.922 -17.784 1.00 83.62 68 GLU A CA 1
ATOM 557 C C . GLU A 1 68 ? -1.417 -3.566 -17.128 1.00 83.62 68 GLU A C 1
ATOM 559 O O . GLU A 1 68 ? -0.994 -2.526 -17.638 1.00 83.62 68 GLU A O 1
ATOM 564 N N . ARG A 1 69 ? -2.023 -3.585 -15.939 1.00 85.00 69 ARG A N 1
ATOM 565 C CA . ARG A 1 69 ? -2.304 -2.375 -15.159 1.00 85.00 69 ARG A CA 1
ATOM 566 C C . ARG A 1 69 ? -1.173 -1.962 -14.229 1.00 85.00 69 ARG A C 1
ATOM 568 O O . ARG A 1 69 ? -1.214 -0.875 -13.655 1.00 85.00 69 ARG A O 1
ATOM 575 N N . SER A 1 70 ? -0.157 -2.807 -14.068 1.00 89.50 70 SER A N 1
ATOM 576 C CA . SER A 1 70 ? 0.858 -2.643 -13.027 1.00 89.50 70 SER A CA 1
ATOM 577 C C . SER A 1 70 ? 0.228 -2.488 -11.634 1.00 89.50 70 SER A C 1
ATOM 579 O O . SER A 1 70 ? 0.576 -1.587 -10.864 1.00 89.50 70 SER A O 1
ATOM 581 N N . LEU A 1 71 ? -0.733 -3.362 -11.341 1.00 92.50 71 LEU A N 1
ATOM 582 C CA . LEU A 1 71 ? -1.639 -3.288 -10.203 1.00 92.50 71 LEU A CA 1
ATOM 583 C C . LEU A 1 71 ? -1.368 -4.434 -9.223 1.00 92.50 71 LEU A C 1
ATOM 585 O O . LEU A 1 71 ? -1.391 -5.603 -9.596 1.00 92.50 71 LEU A O 1
ATOM 589 N N . VAL A 1 72 ? -1.164 -4.098 -7.951 1.00 94.56 72 VAL A N 1
ATOM 590 C CA . VAL A 1 72 ? -1.052 -5.069 -6.855 1.00 94.56 72 VAL A CA 1
ATOM 591 C C . VAL A 1 72 ? -2.345 -5.078 -6.038 1.00 94.56 72 VAL A C 1
ATOM 593 O O . VAL A 1 72 ? -2.811 -4.027 -5.593 1.00 94.56 72 VAL A O 1
ATOM 596 N N . ILE A 1 73 ? -2.907 -6.266 -5.802 1.00 96.25 73 ILE A N 1
ATOM 597 C CA . ILE A 1 73 ? -4.149 -6.462 -5.047 1.00 96.25 73 ILE A CA 1
ATOM 598 C C . ILE A 1 73 ? -3.889 -7.372 -3.851 1.00 96.25 73 ILE A C 1
ATOM 600 O O . ILE A 1 73 ? -3.733 -8.584 -3.994 1.00 96.25 73 ILE A O 1
ATOM 604 N N . LEU A 1 74 ? -3.943 -6.787 -2.658 1.00 97.12 74 LEU A N 1
ATOM 605 C CA . LEU A 1 74 ? -3.995 -7.521 -1.404 1.00 97.12 74 LEU A CA 1
ATOM 606 C C . LEU A 1 74 ? -5.452 -7.579 -0.957 1.00 97.12 74 LEU A C 1
ATOM 608 O O . LEU A 1 74 ? -6.078 -6.537 -0.765 1.00 97.12 74 LEU A O 1
ATOM 612 N N . ASN A 1 75 ? -5.999 -8.783 -0.806 1.00 96.81 75 ASN A N 1
ATOM 613 C CA . ASN A 1 75 ? -7.396 -8.974 -0.429 1.00 96.81 75 ASN A CA 1
ATOM 614 C C . ASN A 1 75 ? -7.537 -10.052 0.643 1.00 96.81 75 ASN A C 1
ATOM 616 O O . ASN A 1 75 ? -7.161 -11.195 0.400 1.00 96.81 75 ASN A O 1
ATOM 620 N N . ASN A 1 76 ? -8.140 -9.701 1.779 1.00 96.81 76 ASN A N 1
ATOM 621 C CA . ASN A 1 76 ? -8.400 -10.619 2.890 1.00 96.81 76 ASN A CA 1
ATOM 622 C C . ASN A 1 76 ? -7.111 -11.258 3.446 1.00 96.81 76 ASN A C 1
ATOM 624 O O . ASN A 1 76 ? -6.995 -12.479 3.545 1.00 96.81 76 ASN A O 1
ATOM 628 N N . ILE A 1 77 ? -6.125 -10.416 3.774 1.00 95.12 77 ILE A N 1
ATOM 629 C CA . ILE A 1 77 ? -4.795 -10.833 4.242 1.00 95.12 77 ILE A CA 1
ATOM 630 C C . ILE A 1 77 ? -4.507 -10.212 5.610 1.00 95.12 77 ILE A C 1
ATOM 632 O O . ILE A 1 77 ? -4.657 -9.004 5.810 1.00 95.12 77 ILE A O 1
ATOM 636 N N . GLU A 1 78 ? -4.012 -11.029 6.541 1.00 95.50 78 GLU A N 1
ATOM 637 C CA . GLU A 1 78 ? -3.333 -10.536 7.739 1.00 95.50 78 GLU A CA 1
ATOM 638 C C . GLU A 1 78 ? -1.841 -10.332 7.429 1.00 95.50 78 GLU A C 1
ATOM 640 O O . GLU A 1 78 ? -1.070 -11.274 7.209 1.00 95.50 78 GLU A O 1
ATOM 645 N N . LEU A 1 79 ? -1.420 -9.069 7.371 1.00 94.69 79 LEU A N 1
ATOM 646 C CA . LEU A 1 79 ? -0.036 -8.699 7.122 1.00 94.69 79 LEU A CA 1
ATOM 647 C C . LEU A 1 79 ? 0.790 -8.924 8.387 1.00 94.69 79 LEU A C 1
ATOM 649 O O . LEU A 1 79 ? 0.795 -8.126 9.325 1.00 94.69 79 LEU A O 1
ATOM 653 N N . THR A 1 80 ? 1.518 -10.039 8.390 1.00 93.62 80 THR A N 1
ATOM 654 C CA . THR A 1 80 ? 2.561 -10.302 9.377 1.00 93.62 80 THR A CA 1
ATOM 655 C C . THR A 1 80 ? 3.729 -9.337 9.182 1.00 93.62 80 THR A C 1
ATOM 657 O O . THR A 1 80 ? 3.917 -8.759 8.111 1.00 93.62 80 THR A O 1
ATOM 660 N N . LYS A 1 81 ? 4.602 -9.235 10.188 1.00 91.50 81 LYS A N 1
ATOM 661 C CA . LYS A 1 81 ? 5.852 -8.466 10.086 1.00 91.50 81 LYS A CA 1
ATOM 662 C C . LYS A 1 81 ? 6.687 -8.853 8.854 1.00 91.50 81 LYS A C 1
ATOM 664 O O . LYS A 1 81 ? 7.302 -7.991 8.228 1.00 91.50 81 LYS A O 1
ATOM 669 N N . ASN A 1 82 ? 6.711 -10.141 8.504 1.00 93.19 82 ASN A N 1
ATOM 670 C CA . ASN A 1 82 ? 7.435 -10.624 7.329 1.00 93.19 82 ASN A CA 1
ATOM 671 C C . ASN A 1 82 ? 6.746 -10.180 6.039 1.00 93.19 82 ASN A C 1
ATOM 673 O O . ASN A 1 82 ? 7.428 -9.659 5.162 1.00 93.19 82 ASN A O 1
ATOM 677 N N . HIS A 1 83 ? 5.415 -10.283 5.956 1.00 93.94 83 HIS A N 1
ATOM 678 C CA . HIS A 1 83 ? 4.657 -9.771 4.810 1.00 93.94 83 HIS A CA 1
ATOM 679 C C . HIS A 1 83 ? 4.911 -8.275 4.600 1.00 93.94 83 HIS A C 1
ATOM 681 O O . HIS A 1 83 ? 5.251 -7.864 3.495 1.00 93.94 83 HIS A O 1
ATOM 687 N N . SER A 1 84 ? 4.844 -7.467 5.662 1.00 91.25 84 SER A N 1
ATOM 688 C CA . SER A 1 84 ? 5.091 -6.021 5.597 1.00 91.25 84 SER A CA 1
ATOM 689 C C . SER A 1 84 ? 6.524 -5.687 5.182 1.00 91.25 84 SER A C 1
ATOM 691 O O . SER A 1 84 ? 6.751 -4.737 4.432 1.00 91.25 84 SER A O 1
ATOM 693 N N . ARG A 1 85 ? 7.511 -6.479 5.624 1.00 91.06 85 ARG A N 1
ATOM 694 C CA . ARG A 1 85 ? 8.907 -6.329 5.190 1.00 91.06 85 ARG A CA 1
ATOM 695 C C . ARG A 1 85 ? 9.072 -6.658 3.708 1.00 91.06 85 ARG A C 1
ATOM 697 O O . ARG A 1 85 ? 9.712 -5.881 3.004 1.00 91.06 85 ARG A O 1
ATOM 704 N N . THR A 1 86 ? 8.504 -7.772 3.251 1.00 91.56 86 THR A N 1
ATOM 705 C CA . THR A 1 86 ? 8.548 -8.183 1.844 1.00 91.56 86 THR A CA 1
ATOM 706 C C . THR A 1 86 ? 7.850 -7.149 0.969 1.00 91.56 86 THR A C 1
ATOM 708 O O . THR A 1 86 ? 8.457 -6.654 0.028 1.00 91.56 86 THR A O 1
ATOM 711 N N . LEU A 1 87 ? 6.635 -6.725 1.323 1.00 91.62 87 LEU A N 1
ATOM 712 C CA . LEU A 1 87 ? 5.898 -5.701 0.582 1.00 91.62 87 LEU A CA 1
ATOM 713 C C . LEU A 1 87 ? 6.660 -4.373 0.536 1.00 91.62 87 LEU A C 1
ATOM 715 O O . LEU A 1 87 ? 6.771 -3.769 -0.524 1.00 91.62 87 LEU A O 1
ATOM 719 N N . GLY A 1 88 ? 7.245 -3.943 1.657 1.00 89.31 88 GLY A N 1
ATOM 720 C CA . GLY A 1 88 ? 8.080 -2.744 1.699 1.00 89.31 88 GLY A CA 1
ATOM 721 C C . GLY A 1 88 ? 9.303 -2.829 0.785 1.00 89.31 88 GLY A C 1
ATOM 722 O O . GLY A 1 88 ? 9.614 -1.873 0.083 1.00 89.31 88 GLY A O 1
ATOM 723 N N . HIS A 1 89 ? 9.966 -3.986 0.738 1.00 86.81 89 HIS A N 1
ATOM 724 C CA . HIS A 1 89 ? 11.052 -4.227 -0.211 1.00 86.81 89 HIS A CA 1
ATOM 725 C C . HIS A 1 89 ? 10.542 -4.153 -1.657 1.00 86.81 89 HIS A C 1
ATOM 727 O O . HIS A 1 89 ? 11.106 -3.449 -2.484 1.00 86.81 89 HIS A O 1
ATOM 733 N N . LEU A 1 90 ? 9.424 -4.801 -1.971 1.00 87.81 90 LEU A N 1
ATOM 734 C CA . LEU A 1 90 ? 8.867 -4.789 -3.324 1.00 87.81 90 LEU A CA 1
ATOM 735 C C . LEU A 1 90 ? 8.418 -3.382 -3.764 1.00 87.81 90 LEU A C 1
ATOM 737 O O . LEU A 1 90 ? 8.582 -3.035 -4.930 1.00 87.81 90 LEU A O 1
ATOM 741 N N . LEU A 1 91 ? 7.926 -2.549 -2.842 1.00 86.31 91 LEU A N 1
ATOM 742 C CA . LEU A 1 91 ? 7.542 -1.156 -3.103 1.00 86.31 91 LEU A CA 1
ATOM 743 C C . LEU A 1 91 ? 8.735 -0.215 -3.321 1.00 86.31 91 LEU A C 1
ATOM 745 O O . LEU A 1 91 ? 8.593 0.782 -4.020 1.00 86.31 91 LEU A O 1
ATOM 749 N N . CYS A 1 92 ? 9.897 -0.501 -2.733 1.00 77.31 92 CYS A N 1
ATOM 750 C CA . CYS A 1 92 ? 11.055 0.398 -2.790 1.00 77.31 92 CYS A CA 1
ATOM 751 C C . CYS A 1 92 ? 12.079 0.034 -3.879 1.00 77.31 92 CYS A C 1
ATOM 753 O O . CYS A 1 92 ? 12.900 0.871 -4.260 1.00 77.31 92 CYS A O 1
ATOM 755 N N . TYR A 1 93 ? 12.055 -1.202 -4.377 1.00 72.38 93 TYR A N 1
ATOM 756 C CA . TYR A 1 93 ? 13.063 -1.725 -5.297 1.00 72.38 93 TYR A CA 1
ATOM 757 C C . TYR A 1 93 ? 12.502 -1.873 -6.702 1.00 72.38 93 TYR A C 1
ATOM 759 O O . TYR A 1 93 ? 11.834 -2.856 -6.952 1.00 72.38 93 TYR A O 1
ATOM 767 N N . ASN A 1 94 ? 12.816 -0.960 -7.626 1.00 64.88 94 ASN A N 1
ATOM 768 C CA . ASN A 1 94 ? 12.785 -1.196 -9.085 1.00 64.88 94 ASN A CA 1
ATOM 769 C C . ASN A 1 94 ? 11.566 -1.917 -9.679 1.00 64.88 94 ASN A C 1
ATOM 771 O O . ASN A 1 94 ? 11.673 -2.538 -10.729 1.00 64.88 94 ASN A O 1
ATOM 775 N N . ASN A 1 95 ? 10.407 -1.830 -9.035 1.00 75.94 95 ASN A N 1
ATOM 776 C CA . ASN A 1 95 ? 9.195 -2.485 -9.488 1.00 75.94 95 ASN A CA 1
ATOM 777 C C . ASN A 1 95 ? 8.205 -1.411 -9.883 1.00 75.94 95 ASN A C 1
ATOM 779 O O . ASN A 1 95 ? 7.867 -0.534 -9.085 1.00 75.94 95 ASN A O 1
ATOM 783 N N . ARG A 1 96 ? 7.709 -1.499 -11.113 1.00 80.00 96 ARG A N 1
ATOM 784 C CA . ARG A 1 96 ? 6.657 -0.613 -11.589 1.00 80.00 96 ARG A CA 1
ATOM 785 C C . ARG A 1 96 ? 5.322 -1.038 -10.972 1.00 80.00 96 ARG A C 1
ATOM 787 O O . ARG A 1 96 ? 4.622 -1.906 -11.482 1.00 80.00 96 ARG A O 1
ATOM 794 N N . ILE A 1 97 ? 4.964 -0.397 -9.866 1.00 88.19 97 ILE A N 1
ATOM 795 C CA . ILE A 1 97 ? 3.622 -0.481 -9.282 1.00 88.19 97 ILE A CA 1
ATOM 796 C C . ILE A 1 97 ? 2.953 0.867 -9.524 1.00 88.19 97 ILE A C 1
ATOM 798 O O . ILE A 1 97 ? 3.438 1.896 -9.051 1.00 88.19 97 I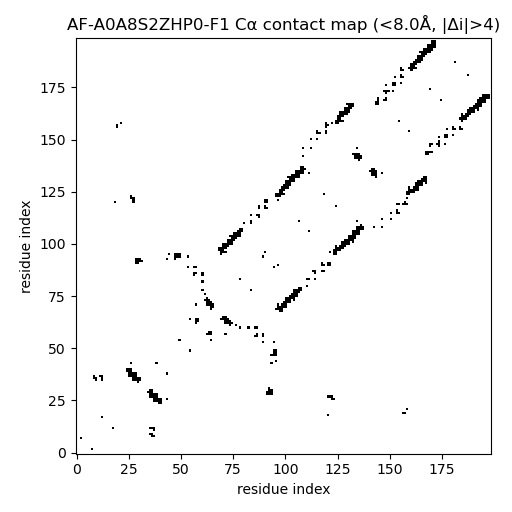LE A O 1
ATOM 802 N N . CYS A 1 98 ? 1.873 0.865 -10.298 1.00 89.75 98 CYS A N 1
ATOM 803 C CA . CYS A 1 98 ? 1.088 2.056 -10.619 1.00 89.75 98 CYS A CA 1
ATOM 804 C C . CYS A 1 98 ? -0.163 2.161 -9.746 1.00 89.75 98 CYS A C 1
ATOM 806 O O . CYS A 1 98 ? -0.559 3.270 -9.379 1.00 89.75 98 CYS A O 1
ATOM 808 N N . GLU A 1 99 ? -0.732 1.018 -9.366 1.00 94.12 99 GLU A N 1
ATOM 809 C CA . GLU A 1 99 ? -1.916 0.930 -8.519 1.00 94.12 99 GLU A CA 1
ATOM 810 C C . GLU A 1 99 ? -1.694 -0.076 -7.382 1.00 94.12 99 GLU A C 1
ATOM 812 O O . GLU A 1 99 ? -1.132 -1.156 -7.587 1.00 94.12 99 GLU A O 1
ATOM 817 N N . LEU A 1 100 ? -2.157 0.265 -6.180 1.00 96.25 100 LEU A N 1
ATOM 818 C CA . LEU A 1 100 ? -2.133 -0.619 -5.017 1.00 96.25 100 LEU A CA 1
ATOM 819 C C . LEU A 1 100 ? -3.512 -0.642 -4.360 1.00 96.25 100 LEU A C 1
ATOM 821 O O . LEU A 1 100 ? -4.014 0.399 -3.938 1.00 96.25 100 LEU A O 1
ATOM 825 N N . LEU A 1 101 ? -4.108 -1.829 -4.241 1.00 97.50 101 LEU A N 1
ATOM 826 C CA . LEU A 1 101 ? -5.387 -2.025 -3.560 1.00 97.50 101 LEU A CA 1
ATOM 827 C C . LEU A 1 101 ? -5.179 -2.869 -2.306 1.00 97.50 101 LEU A C 1
ATOM 829 O O . LEU A 1 101 ? -4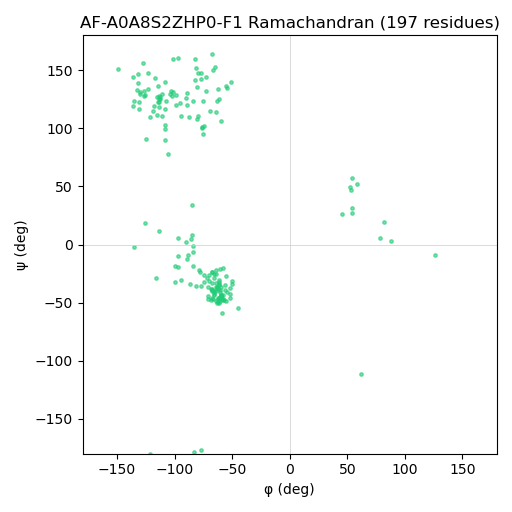.765 -4.026 -2.389 1.00 97.50 101 LEU A O 1
ATOM 833 N N . LEU A 1 102 ? -5.497 -2.291 -1.151 1.00 97.44 102 LEU A N 1
ATOM 834 C CA . LEU A 1 102 ? -5.463 -2.941 0.154 1.00 97.44 102 LEU A CA 1
ATOM 835 C C . LEU A 1 102 ? -6.9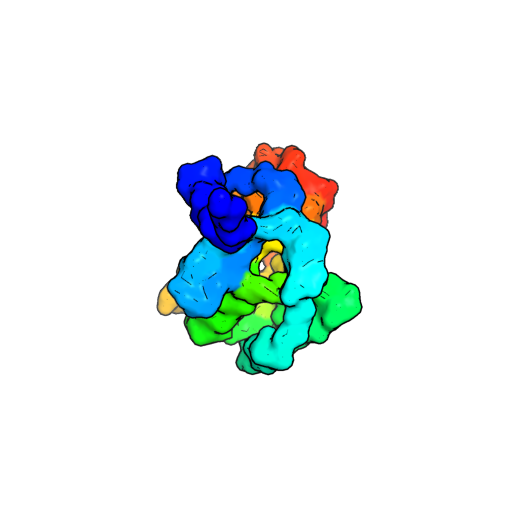03 -3.159 0.623 1.00 97.44 102 LEU A C 1
ATOM 837 O O . LEU A 1 102 ? -7.541 -2.228 1.109 1.00 97.44 102 LEU A O 1
ATOM 841 N N . LYS A 1 103 ? -7.424 -4.376 0.449 1.00 97.50 103 LYS A N 1
ATOM 842 C CA . LYS A 1 103 ? -8.813 -4.742 0.758 1.00 97.50 103 LYS A CA 1
ATOM 843 C C . LYS A 1 103 ? -8.874 -5.735 1.910 1.00 97.50 103 LYS A C 1
ATOM 845 O O . LYS A 1 103 ? -8.227 -6.780 1.847 1.00 97.50 103 LYS A O 1
ATOM 850 N N . LYS A 1 104 ? -9.675 -5.451 2.939 1.00 96.81 104 LYS A N 1
ATOM 851 C CA . LYS A 1 104 ? -9.870 -6.351 4.091 1.00 96.81 104 LYS A CA 1
ATOM 852 C C . LYS A 1 104 ? -8.536 -6.766 4.709 1.00 96.81 104 LYS A C 1
ATOM 854 O O . LYS A 1 104 ? -8.242 -7.951 4.867 1.00 96.81 104 LYS A O 1
ATOM 859 N N . ILE A 1 105 ? -7.682 -5.779 4.965 1.00 96.94 105 ILE A N 1
ATOM 860 C CA . ILE A 1 105 ? -6.324 -6.011 5.458 1.00 96.94 105 ILE A CA 1
ATOM 861 C C . ILE A 1 105 ? -6.278 -5.805 6.958 1.00 96.94 105 ILE A C 1
ATOM 863 O O . ILE A 1 105 ? -6.646 -4.743 7.460 1.00 96.94 105 ILE A O 1
ATOM 867 N N . LYS A 1 106 ? -5.737 -6.796 7.665 1.00 96.50 106 LYS A N 1
ATOM 868 C CA . LYS A 1 106 ? -5.385 -6.671 9.077 1.00 96.50 106 LYS A CA 1
ATOM 869 C C . LYS A 1 106 ? -3.882 -6.472 9.214 1.00 96.50 106 LYS A C 1
ATOM 871 O O . LYS A 1 106 ? -3.105 -7.243 8.659 1.00 96.50 106 LYS A O 1
ATOM 876 N N . ILE A 1 107 ? -3.460 -5.439 9.935 1.00 96.94 107 ILE A N 1
ATOM 877 C CA . ILE A 1 107 ? -2.047 -5.058 10.051 1.00 96.94 107 ILE A CA 1
ATOM 878 C C . ILE A 1 107 ? -1.768 -4.423 11.415 1.00 96.94 107 ILE A C 1
ATOM 880 O O . ILE A 1 107 ? -2.646 -3.814 12.024 1.00 96.94 107 ILE A O 1
ATOM 884 N N . ARG A 1 108 ? -0.541 -4.561 11.922 1.00 96.62 108 ARG A N 1
ATOM 885 C CA . ARG A 1 108 ? -0.124 -3.848 13.135 1.00 96.62 108 ARG A CA 1
ATOM 886 C C . ARG A 1 108 ? 0.179 -2.389 12.819 1.00 96.62 108 ARG A C 1
ATOM 888 O O . ARG A 1 108 ? 0.812 -2.107 11.811 1.00 96.62 108 ARG A O 1
ATOM 895 N N . GLU A 1 109 ? -0.170 -1.489 13.726 1.00 95.19 109 GLU A N 1
ATOM 896 C CA . GLU A 1 109 ? 0.052 -0.038 13.630 1.00 95.19 109 GLU A CA 1
ATOM 897 C C . GLU A 1 109 ? 1.464 0.330 13.141 1.00 95.19 109 GLU A C 1
ATOM 899 O O . GLU A 1 109 ? 1.610 0.938 12.086 1.00 95.19 109 GLU A O 1
ATOM 904 N N . LYS A 1 110 ? 2.516 -0.172 13.802 1.00 94.19 110 LYS A N 1
ATOM 905 C CA . LYS A 1 110 ? 3.911 0.087 13.390 1.00 94.19 110 LYS A CA 1
ATOM 906 C C . LYS A 1 110 ? 4.260 -0.435 11.994 1.00 94.19 110 LYS A C 1
ATOM 908 O O . LYS A 1 110 ? 5.090 0.142 11.293 1.00 94.19 110 LYS A O 1
ATOM 913 N N . ASP A 1 111 ? 3.676 -1.565 11.604 1.00 95.19 111 ASP A N 1
ATOM 914 C CA . ASP A 1 111 ? 3.898 -2.137 10.277 1.00 95.19 111 ASP A CA 1
ATOM 915 C C . ASP A 1 111 ? 3.134 -1.333 9.210 1.00 95.19 111 ASP A C 1
ATOM 917 O O . ASP A 1 111 ? 3.629 -1.176 8.093 1.00 95.19 111 ASP A O 1
ATOM 921 N N . PHE A 1 112 ? 1.972 -0.777 9.564 1.00 95.69 112 PHE A N 1
ATOM 922 C CA . PHE A 1 112 ? 1.182 0.105 8.710 1.00 95.69 112 PHE A CA 1
ATOM 923 C C . PHE A 1 112 ? 1.870 1.452 8.485 1.00 95.69 112 PHE A C 1
ATOM 925 O O . PHE A 1 112 ? 2.041 1.842 7.336 1.00 95.69 112 PHE A O 1
ATOM 932 N N . GLU A 1 113 ? 2.362 2.115 9.533 1.00 93.94 113 GLU A N 1
ATOM 933 C CA . GLU A 1 113 ? 3.170 3.343 9.415 1.00 93.94 113 GLU A CA 1
ATOM 934 C C . GLU A 1 113 ? 4.342 3.152 8.443 1.00 93.94 113 GLU A C 1
ATOM 936 O O . GLU A 1 113 ? 4.578 3.949 7.531 1.00 93.94 113 GLU A O 1
ATOM 941 N N . LYS A 1 114 ? 5.056 2.030 8.585 1.00 93.31 114 LYS A N 1
ATOM 942 C CA . LYS A 1 114 ? 6.163 1.689 7.693 1.00 93.31 114 LYS A CA 1
ATOM 943 C C . LYS A 1 114 ? 5.695 1.427 6.263 1.00 93.31 114 LYS A C 1
ATOM 945 O O . LYS A 1 114 ? 6.373 1.835 5.322 1.00 93.31 114 LYS A O 1
ATOM 950 N N . LEU A 1 115 ? 4.565 0.744 6.084 1.00 94.00 115 LEU A N 1
ATOM 951 C CA . LEU A 1 115 ? 3.973 0.515 4.768 1.00 94.00 115 LEU A CA 1
ATOM 952 C C . LEU A 1 115 ? 3.629 1.842 4.082 1.00 94.00 115 LEU A C 1
ATOM 954 O O . LEU A 1 115 ? 4.007 2.023 2.928 1.00 94.00 115 LEU A O 1
ATOM 958 N N . ILE A 1 116 ? 3.000 2.777 4.794 1.00 93.62 116 ILE A N 1
ATOM 959 C CA . ILE A 1 116 ? 2.685 4.117 4.284 1.00 93.62 116 ILE A CA 1
ATOM 960 C C . ILE A 1 116 ? 3.961 4.861 3.887 1.00 93.62 116 ILE A C 1
ATOM 962 O O . ILE A 1 116 ? 4.029 5.408 2.789 1.00 93.62 116 ILE A O 1
ATOM 966 N N . SER A 1 117 ? 5.014 4.799 4.705 1.00 89.88 117 SER A N 1
ATOM 967 C CA . SER A 1 117 ? 6.313 5.381 4.348 1.00 89.88 117 SER A CA 1
ATOM 968 C C . SER A 1 117 ? 6.878 4.802 3.041 1.00 89.88 117 SER A C 1
ATOM 970 O O . SER A 1 117 ? 7.334 5.556 2.181 1.00 89.88 117 SER A O 1
ATOM 972 N N . ASN A 1 118 ? 6.801 3.481 2.840 1.00 89.88 118 ASN A N 1
ATOM 973 C CA . ASN A 1 118 ? 7.253 2.842 1.596 1.00 89.88 118 ASN A CA 1
ATOM 974 C C . ASN A 1 118 ? 6.374 3.231 0.395 1.00 89.88 118 ASN A C 1
ATOM 976 O O . ASN A 1 118 ? 6.895 3.479 -0.689 1.00 89.88 118 ASN A O 1
ATOM 980 N N . ILE A 1 119 ? 5.055 3.318 0.591 1.00 91.31 119 ILE A N 1
ATOM 981 C CA . ILE A 1 119 ? 4.091 3.787 -0.415 1.00 91.31 119 ILE A CA 1
ATOM 982 C C . ILE A 1 119 ? 4.455 5.202 -0.873 1.00 91.31 119 ILE A C 1
ATOM 984 O O . ILE A 1 119 ? 4.563 5.440 -2.073 1.00 91.31 119 ILE A O 1
ATOM 988 N N . CYS A 1 120 ? 4.726 6.120 0.058 1.00 86.12 120 CYS A N 1
ATOM 989 C CA . CYS A 1 120 ? 5.113 7.492 -0.275 1.00 86.12 120 CYS A CA 1
ATOM 990 C C . CYS A 1 120 ? 6.451 7.574 -1.031 1.00 86.12 120 CYS A C 1
ATOM 992 O O . CYS A 1 120 ? 6.676 8.525 -1.778 1.00 86.12 120 CYS A O 1
ATOM 994 N N . GLN A 1 121 ? 7.333 6.583 -0.869 1.00 81.31 121 GLN A N 1
ATOM 995 C CA . GLN A 1 121 ? 8.608 6.503 -1.588 1.00 81.31 121 GLN A CA 1
ATOM 996 C C . GLN A 1 121 ? 8.494 5.869 -2.983 1.00 81.31 121 GLN A C 1
ATOM 998 O O . GLN A 1 121 ? 9.402 6.056 -3.803 1.00 81.31 121 GLN A O 1
ATOM 1003 N N . GLN A 1 122 ? 7.413 5.138 -3.270 1.00 84.38 122 GLN A N 1
ATOM 1004 C CA . GLN A 1 122 ? 7.220 4.478 -4.556 1.00 84.38 122 GLN A CA 1
ATOM 1005 C C . GLN A 1 122 ? 6.849 5.507 -5.631 1.00 84.38 122 GLN A C 1
ATOM 1007 O O . GLN A 1 122 ? 5.713 5.962 -5.750 1.00 84.38 122 GLN A O 1
ATOM 1012 N N . SER A 1 123 ? 7.836 5.868 -6.449 1.00 78.38 123 SER A N 1
ATOM 1013 C CA . SER A 1 123 ? 7.734 6.979 -7.399 1.00 78.38 123 SER A CA 1
ATOM 1014 C C . SER A 1 123 ? 6.747 6.733 -8.541 1.00 78.38 123 SER A C 1
ATOM 1016 O O . SER A 1 123 ? 6.259 7.699 -9.133 1.00 78.38 123 SER A O 1
ATOM 1018 N N . THR A 1 124 ? 6.461 5.470 -8.868 1.00 83.31 124 THR A N 1
ATOM 1019 C CA . THR A 1 124 ? 5.531 5.113 -9.949 1.00 83.31 124 THR A CA 1
ATOM 1020 C C . THR A 1 124 ? 4.084 4.976 -9.491 1.00 83.31 124 THR A C 1
ATOM 1022 O O . THR A 1 124 ? 3.202 4.912 -10.349 1.00 83.31 124 THR A O 1
ATOM 1025 N N . LEU A 1 125 ? 3.828 4.923 -8.180 1.00 89.44 125 LEU A N 1
ATOM 1026 C CA . LEU A 1 125 ? 2.496 4.677 -7.638 1.00 89.44 125 LEU A CA 1
ATOM 1027 C C . LEU A 1 125 ? 1.637 5.933 -7.783 1.00 89.44 125 LEU A C 1
ATOM 1029 O O . LEU A 1 125 ? 2.003 7.013 -7.322 1.00 89.44 125 LEU A O 1
ATOM 1033 N N . ARG A 1 126 ? 0.490 5.788 -8.449 1.00 89.81 126 ARG A N 1
ATOM 1034 C CA . ARG A 1 126 ? -0.432 6.893 -8.746 1.00 89.81 126 ARG A CA 1
ATOM 1035 C C . ARG A 1 126 ? -1.787 6.735 -8.079 1.00 89.81 126 ARG A C 1
ATOM 1037 O O . ARG A 1 126 ? -2.405 7.755 -7.788 1.00 89.81 126 ARG A O 1
ATOM 1044 N N . SER A 1 127 ? -2.229 5.502 -7.846 1.00 93.62 127 SER A N 1
ATOM 1045 C CA . SER A 1 127 ? -3.522 5.207 -7.231 1.00 93.62 127 SER A CA 1
ATOM 1046 C C . SER A 1 127 ? -3.349 4.280 -6.032 1.00 93.62 127 SER A C 1
ATOM 1048 O O . SER A 1 127 ? -2.659 3.259 -6.118 1.00 93.62 127 SER A O 1
ATOM 1050 N N . LEU A 1 128 ? -3.977 4.644 -4.916 1.00 96.50 128 LEU A N 1
ATOM 1051 C CA . LEU A 1 128 ? -4.033 3.841 -3.700 1.00 96.50 128 LEU A CA 1
ATOM 1052 C C . LEU A 1 128 ? -5.486 3.662 -3.268 1.00 96.50 128 LEU A C 1
ATOM 1054 O O . LEU A 1 128 ? -6.205 4.640 -3.076 1.00 96.50 128 LEU A O 1
ATOM 1058 N N . GLU A 1 129 ? -5.896 2.419 -3.038 1.00 97.19 129 GLU A N 1
ATOM 1059 C CA . GLU A 1 129 ? -7.165 2.105 -2.386 1.00 97.19 129 GLU A CA 1
ATOM 1060 C C . GLU A 1 129 ? -6.922 1.474 -1.021 1.00 97.19 129 GLU A C 1
ATOM 1062 O O . GLU A 1 129 ? -6.240 0.456 -0.900 1.00 97.19 129 GLU A O 1
ATOM 1067 N N . LEU A 1 130 ? -7.530 2.074 -0.005 1.00 96.88 130 LEU A N 1
ATOM 1068 C CA . LEU A 1 130 ? -7.607 1.573 1.356 1.00 96.88 130 LEU A CA 1
ATOM 1069 C C . LEU A 1 130 ? -9.058 1.177 1.611 1.00 96.88 130 LEU A C 1
ATOM 1071 O O . LEU A 1 130 ? -9.934 2.038 1.677 1.00 96.88 130 LEU A O 1
ATOM 1075 N N . ASN A 1 131 ? -9.329 -0.117 1.733 1.00 97.19 131 ASN A N 1
ATOM 1076 C CA . ASN A 1 131 ? -10.684 -0.646 1.816 1.00 97.19 131 ASN A CA 1
ATOM 1077 C C . ASN A 1 131 ? -10.818 -1.611 2.995 1.00 97.19 131 ASN A C 1
ATOM 1079 O O . ASN A 1 131 ? -10.171 -2.659 3.005 1.00 97.19 131 ASN A O 1
ATOM 1083 N N . GLU A 1 132 ? -11.662 -1.258 3.966 1.00 95.62 132 GLU A N 1
ATOM 1084 C CA . GLU A 1 132 ? -11.983 -2.107 5.121 1.00 95.62 132 GLU A CA 1
ATOM 1085 C C . GLU A 1 132 ? -10.718 -2.564 5.882 1.00 95.62 132 GLU A C 1
ATOM 1087 O O . GLU A 1 132 ? -10.419 -3.753 6.003 1.00 95.62 132 GLU A O 1
ATOM 1092 N N . LEU A 1 133 ? -9.909 -1.605 6.346 1.00 95.88 133 LEU A N 1
ATOM 1093 C CA . LEU A 1 133 ? -8.687 -1.891 7.099 1.00 95.88 133 LEU A CA 1
ATOM 1094 C C . LEU A 1 133 ? -8.987 -2.216 8.569 1.00 95.88 133 LEU A C 1
ATOM 1096 O O . LEU A 1 133 ? -9.876 -1.640 9.190 1.00 95.88 133 LEU A O 1
ATOM 1100 N N . SER A 1 134 ? -8.168 -3.092 9.148 1.00 95.75 134 SER A N 1
ATOM 1101 C CA . SER A 1 134 ? -8.135 -3.402 10.577 1.00 95.75 134 SER A CA 1
ATOM 1102 C C . SER A 1 134 ? -6.718 -3.202 11.111 1.00 95.75 134 SER A C 1
ATOM 1104 O O . SER A 1 134 ? -5.898 -4.126 11.115 1.00 95.75 134 SER A O 1
ATOM 1106 N N . ILE A 1 135 ? -6.429 -1.997 11.589 1.00 95.56 135 ILE A N 1
ATOM 1107 C CA . ILE A 1 135 ? -5.142 -1.656 12.196 1.00 95.56 135 ILE A CA 1
ATOM 1108 C C . ILE A 1 135 ? -5.223 -1.925 13.696 1.00 95.56 135 ILE A C 1
ATOM 1110 O O . ILE A 1 135 ? -6.125 -1.430 14.371 1.00 95.56 135 ILE A O 1
ATOM 1114 N N . VAL A 1 136 ? -4.287 -2.708 14.226 1.00 95.38 136 VAL A N 1
ATOM 1115 C CA . VAL A 1 136 ? -4.239 -3.061 15.653 1.00 95.38 136 VAL A CA 1
ATOM 1116 C C . VAL A 1 136 ? -2.910 -2.671 16.288 1.00 95.38 136 VAL A C 1
ATOM 1118 O O . VAL A 1 136 ? -1.861 -2.727 15.646 1.00 95.38 136 VAL A O 1
ATOM 1121 N N . ASN A 1 137 ? -2.924 -2.309 17.567 1.00 92.94 137 ASN A N 1
ATOM 1122 C CA . ASN A 1 137 ? -1.686 -2.101 18.316 1.00 92.94 137 ASN A CA 1
ATOM 1123 C C . ASN A 1 137 ? -1.039 -3.442 18.734 1.00 92.94 137 ASN A C 1
ATOM 1125 O O . ASN A 1 137 ? -1.528 -4.530 18.419 1.00 92.94 137 ASN A O 1
ATOM 1129 N N . LEU A 1 138 ? 0.066 -3.374 19.485 1.00 89.06 138 LEU A N 1
ATOM 1130 C CA . LEU A 1 138 ? 0.779 -4.558 19.994 1.00 89.06 138 LEU A CA 1
ATOM 1131 C C . LEU A 1 138 ? -0.069 -5.454 20.915 1.00 89.06 138 LEU A C 1
ATOM 1133 O O . LEU A 1 138 ? 0.246 -6.632 21.056 1.00 89.06 138 LEU A O 1
ATOM 1137 N N . PHE A 1 139 ? -1.134 -4.912 21.507 1.00 91.38 139 PHE A N 1
ATOM 1138 C CA . PHE A 1 139 ? -2.063 -5.621 22.388 1.00 91.38 139 PHE A CA 1
ATOM 1139 C C . PHE A 1 139 ? -3.326 -6.109 21.657 1.00 91.38 139 PHE A C 1
ATOM 1141 O O . PHE A 1 139 ? -4.240 -6.619 22.295 1.00 91.38 139 PHE A O 1
ATOM 1148 N N . GLY A 1 140 ? -3.406 -5.947 20.330 1.00 87.62 140 GLY A N 1
ATOM 1149 C CA . GLY A 1 140 ? -4.574 -6.342 19.536 1.00 87.62 140 GLY A CA 1
ATOM 1150 C C . GLY A 1 140 ? -5.757 -5.371 19.613 1.00 87.62 140 GLY A C 1
ATOM 1151 O O . GLY A 1 140 ? -6.810 -5.657 19.050 1.00 87.62 140 GLY A O 1
ATOM 1152 N N . VAL A 1 141 ? -5.598 -4.220 20.273 1.00 92.00 141 VAL A N 1
ATOM 1153 C CA . VAL A 1 141 ? -6.636 -3.183 20.338 1.00 92.00 141 VAL A CA 1
ATOM 1154 C C . VAL A 1 141 ? -6.738 -2.498 18.982 1.00 92.00 141 VAL A C 1
ATOM 1156 O O . VAL A 1 141 ? -5.719 -2.102 18.410 1.00 92.00 141 VAL A O 1
ATOM 1159 N N . ASN A 1 142 ? -7.964 -2.345 18.482 1.00 91.12 142 ASN A N 1
ATOM 1160 C CA . ASN A 1 142 ? -8.232 -1.650 17.228 1.00 91.12 142 ASN A CA 1
ATOM 1161 C C . ASN A 1 142 ? -7.826 -0.170 17.341 1.00 91.12 142 ASN A C 1
ATOM 1163 O O . ASN A 1 142 ? -8.283 0.542 18.233 1.00 91.12 142 ASN A O 1
ATOM 1167 N N . LYS A 1 143 ? -6.954 0.257 16.428 1.00 92.81 143 LYS A N 1
ATOM 1168 C CA . LYS A 1 143 ? -6.417 1.614 16.267 1.00 92.81 143 LYS A CA 1
ATOM 1169 C C . LYS A 1 143 ? -6.618 2.155 14.855 1.00 92.81 143 LYS A C 1
ATOM 1171 O O . LYS A 1 143 ? -5.944 3.091 14.440 1.00 92.81 143 LYS A O 1
ATOM 1176 N N . THR A 1 144 ? -7.539 1.558 14.097 1.00 89.38 144 THR A N 1
ATOM 1177 C CA . THR A 1 144 ? -7.781 1.901 12.688 1.00 89.38 144 THR A CA 1
ATOM 1178 C C . THR A 1 144 ? -8.072 3.377 12.514 1.00 89.38 144 THR A C 1
ATOM 1180 O O . THR A 1 144 ? -7.433 4.016 11.689 1.00 89.38 144 THR A O 1
ATOM 1183 N N . LYS A 1 145 ? -8.982 3.924 13.323 1.00 87.56 145 LYS A N 1
ATOM 1184 C CA . LYS A 1 145 ? -9.364 5.334 13.264 1.00 87.56 145 LYS A CA 1
ATOM 1185 C C . LYS A 1 145 ? -8.157 6.240 13.495 1.00 87.56 145 LYS A C 1
ATOM 1187 O O . LYS A 1 145 ? -7.833 7.049 12.635 1.00 87.56 145 LYS A O 1
ATOM 1192 N N . GLU A 1 146 ? -7.493 6.110 14.639 1.00 89.62 146 GLU A N 1
ATOM 1193 C CA . GLU A 1 146 ? -6.395 6.999 15.023 1.00 89.62 146 GLU A CA 1
ATOM 1194 C C . GLU A 1 146 ? -5.223 6.892 14.044 1.00 89.62 146 GLU A C 1
ATOM 1196 O O . GLU A 1 146 ? -4.788 7.899 13.488 1.00 89.62 146 GLU A O 1
ATOM 1201 N N . CYS A 1 147 ? -4.782 5.666 13.760 1.00 90.50 147 CYS A N 1
ATOM 1202 C CA . CYS A 1 147 ? -3.621 5.425 12.917 1.00 90.50 147 CYS A CA 1
ATOM 1203 C C . CYS A 1 147 ? -3.878 5.844 11.462 1.00 90.50 147 CYS A C 1
ATOM 1205 O O . CYS A 1 147 ? -3.060 6.552 10.878 1.00 90.50 147 CYS A O 1
ATOM 1207 N N . LEU A 1 148 ? -5.025 5.485 10.869 1.00 90.00 148 LEU A N 1
ATOM 1208 C CA . LEU A 1 148 ? -5.336 5.880 9.492 1.00 90.00 148 LEU A CA 1
ATOM 1209 C C . LEU A 1 148 ? -5.371 7.405 9.350 1.00 90.00 148 LEU A C 1
ATOM 1211 O O . LEU A 1 148 ? -4.770 7.938 8.420 1.00 90.00 148 LEU A O 1
ATOM 1215 N N . ASN A 1 149 ? -6.005 8.111 10.288 1.00 87.94 149 ASN A N 1
ATOM 1216 C CA . ASN A 1 149 ? -6.079 9.573 10.264 1.00 87.94 149 ASN A CA 1
ATOM 1217 C C . ASN A 1 149 ? -4.700 10.223 10.313 1.00 87.94 149 ASN A C 1
ATOM 1219 O O . ASN A 1 149 ? -4.413 11.128 9.530 1.00 87.94 149 ASN A O 1
ATOM 1223 N N . GLU A 1 150 ? -3.830 9.742 11.198 1.00 88.69 150 GLU A N 1
ATOM 1224 C CA . GLU A 1 150 ? -2.462 10.238 11.272 1.00 88.69 150 GLU A CA 1
ATOM 1225 C C . GLU A 1 150 ? -1.679 9.958 9.995 1.00 88.69 150 GLU A C 1
ATOM 1227 O O . GLU A 1 150 ? -0.905 10.811 9.570 1.00 88.69 150 GLU A O 1
ATOM 1232 N N . GLN A 1 151 ? -1.880 8.803 9.362 1.00 91.44 151 GLN A N 1
ATOM 1233 C CA . GLN A 1 151 ? -1.134 8.430 8.164 1.00 91.44 151 GLN A CA 1
ATOM 1234 C C . GLN A 1 151 ? -1.634 9.110 6.888 1.00 91.44 151 GLN A C 1
ATOM 1236 O O . GLN A 1 151 ? -0.855 9.309 5.954 1.00 91.44 151 GLN A O 1
ATOM 1241 N N . LEU A 1 152 ? -2.897 9.541 6.850 1.00 87.00 152 LEU A N 1
ATOM 1242 C CA . LEU A 1 152 ? -3.454 10.259 5.706 1.00 87.00 152 LEU A CA 1
ATOM 1243 C C . LEU A 1 152 ? -2.649 11.507 5.362 1.00 87.00 152 LEU A C 1
ATOM 1245 O O . LEU A 1 152 ? -2.399 11.745 4.183 1.00 87.00 152 LEU A O 1
ATOM 1249 N N . LYS A 1 153 ? -2.159 12.250 6.363 1.00 84.94 153 LYS A N 1
ATOM 1250 C CA . LYS A 1 153 ? -1.318 13.431 6.121 1.00 84.94 153 LYS A CA 1
ATOM 1251 C C . LYS A 1 153 ? -0.115 13.088 5.236 1.00 84.94 153 LYS A C 1
ATOM 1253 O O . LYS A 1 153 ? 0.174 13.826 4.309 1.00 84.94 153 LYS A O 1
ATOM 1258 N N . HIS A 1 154 ? 0.533 11.942 5.442 1.00 86.75 154 HIS A N 1
ATOM 1259 C CA . HIS A 1 154 ? 1.691 11.531 4.646 1.00 86.75 154 HIS A CA 1
ATOM 1260 C C . HIS A 1 154 ? 1.302 11.140 3.219 1.00 86.75 154 HIS A C 1
ATOM 1262 O O . HIS A 1 154 ? 2.028 11.447 2.276 1.00 86.75 154 HIS A O 1
ATOM 1268 N N . LEU A 1 155 ? 0.142 10.503 3.052 1.00 85.19 155 LEU A N 1
ATOM 1269 C CA . LEU A 1 155 ? -0.371 10.128 1.739 1.00 85.19 155 LEU A CA 1
ATOM 1270 C C . LEU A 1 155 ? -0.749 11.351 0.893 1.00 85.19 155 LEU A C 1
ATOM 1272 O O . LEU A 1 155 ? -0.465 11.360 -0.302 1.00 85.19 155 LEU A O 1
ATOM 1276 N N . PHE A 1 156 ? -1.317 12.400 1.496 1.00 80.94 156 PHE A N 1
ATOM 1277 C CA . PHE A 1 156 ? -1.635 13.646 0.785 1.00 80.94 156 PHE A CA 1
ATOM 1278 C C . PHE A 1 156 ? -0.398 14.433 0.334 1.00 80.94 156 PHE A C 1
ATOM 1280 O O . PHE A 1 156 ? -0.474 15.159 -0.649 1.00 80.94 156 PHE A O 1
ATOM 1287 N N . HIS A 1 157 ? 0.751 14.243 0.986 1.00 74.38 157 HIS A N 1
ATOM 1288 C CA . HIS A 1 157 ? 2.031 14.820 0.551 1.00 74.38 157 HIS A CA 1
ATOM 1289 C C . HIS A 1 157 ? 2.809 13.906 -0.414 1.00 74.38 157 HIS A C 1
ATOM 1291 O O . HIS A 1 157 ? 3.934 14.217 -0.808 1.00 74.38 157 HIS A O 1
ATOM 1297 N N . SER A 1 158 ? 2.246 12.754 -0.786 1.00 78.25 158 SER A N 1
ATOM 1298 C CA . SER A 1 158 ? 2.884 11.818 -1.711 1.00 78.25 158 SER A CA 1
ATOM 1299 C C . SER A 1 158 ? 2.646 12.201 -3.180 1.00 78.25 158 SER A C 1
ATOM 1301 O O . SER A 1 158 ? 1.994 13.190 -3.502 1.00 78.25 158 SER A O 1
ATOM 1303 N N . ARG A 1 159 ? 3.167 11.390 -4.109 1.00 79.12 159 ARG A N 1
ATOM 1304 C CA . ARG A 1 159 ? 2.962 11.561 -5.562 1.00 79.12 159 ARG A CA 1
ATOM 1305 C C . ARG A 1 159 ? 1.670 10.919 -6.085 1.00 79.12 159 ARG A C 1
ATOM 1307 O O . ARG A 1 159 ? 1.490 10.827 -7.309 1.00 79.12 159 ARG A O 1
ATOM 1314 N N . LEU A 1 160 ? 0.816 10.444 -5.178 1.00 86.50 160 LEU A N 1
ATOM 1315 C CA . LEU A 1 160 ? -0.478 9.861 -5.506 1.00 86.50 160 LEU A CA 1
ATOM 1316 C C . LEU A 1 160 ? -1.364 10.909 -6.181 1.00 86.50 160 LEU A C 1
ATOM 1318 O O . LEU A 1 160 ? -1.475 12.048 -5.745 1.00 86.50 160 LEU A O 1
ATOM 1322 N N . ILE A 1 161 ? -1.997 10.498 -7.271 1.00 88.31 161 ILE A N 1
ATOM 1323 C CA . ILE A 1 161 ? -2.973 11.302 -8.010 1.00 88.31 161 ILE A CA 1
ATOM 1324 C C . ILE A 1 161 ? -4.379 10.963 -7.519 1.00 88.31 161 ILE A C 1
ATOM 1326 O O . ILE A 1 161 ? -5.266 11.817 -7.533 1.00 88.31 161 ILE A O 1
ATOM 1330 N N . GLU A 1 162 ? -4.571 9.719 -7.086 1.00 91.19 162 GLU A N 1
ATOM 1331 C CA . GLU A 1 162 ? -5.838 9.199 -6.613 1.00 91.19 162 GLU A CA 1
ATOM 1332 C C . GLU A 1 162 ? -5.671 8.453 -5.289 1.00 91.19 162 GLU A C 1
ATOM 1334 O O . GLU A 1 162 ? -4.809 7.580 -5.147 1.00 91.19 162 GLU A O 1
ATOM 1339 N N . ILE A 1 163 ? -6.550 8.767 -4.340 1.00 93.25 163 ILE A N 1
ATOM 1340 C CA . ILE A 1 163 ? -6.733 7.989 -3.118 1.00 93.25 163 ILE A CA 1
ATOM 1341 C C . ILE A 1 163 ? -8.205 7.612 -2.995 1.00 93.25 163 ILE A C 1
ATOM 1343 O O . ILE A 1 163 ? -9.096 8.461 -3.048 1.00 93.25 163 ILE A O 1
ATOM 1347 N N . ARG A 1 164 ? -8.469 6.325 -2.788 1.00 94.31 164 AR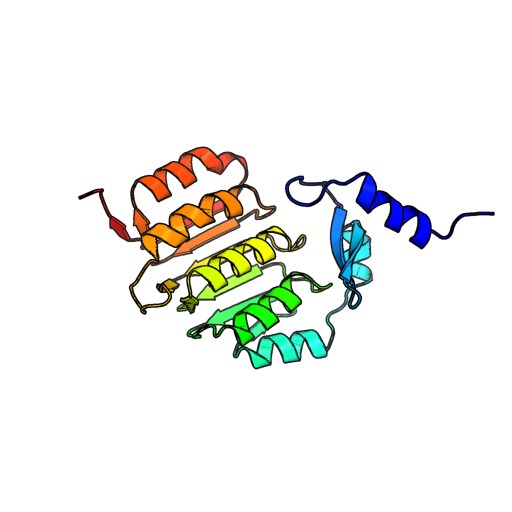G A N 1
ATOM 1348 C CA . ARG A 1 164 ? -9.798 5.800 -2.479 1.00 94.31 164 ARG A CA 1
ATOM 1349 C C . ARG A 1 164 ? -9.796 5.242 -1.067 1.00 94.31 164 ARG A C 1
ATOM 1351 O O . ARG A 1 164 ? -9.012 4.354 -0.750 1.00 94.31 164 ARG A O 1
ATOM 1358 N N . ILE A 1 165 ? -10.678 5.757 -0.224 1.00 93.25 165 ILE A N 1
ATOM 1359 C CA . ILE A 1 165 ? -10.858 5.289 1.147 1.00 93.25 165 ILE A CA 1
ATOM 1360 C C . ILE A 1 165 ? -12.285 4.786 1.249 1.00 93.25 165 ILE A C 1
ATOM 1362 O O . ILE A 1 165 ? -13.237 5.547 1.063 1.00 93.25 165 ILE A O 1
ATOM 1366 N N . ILE A 1 166 ? -12.426 3.487 1.479 1.00 94.56 166 ILE A N 1
ATOM 1367 C CA . ILE A 1 166 ? -13.702 2.788 1.355 1.00 94.56 166 ILE A CA 1
ATOM 1368 C C . ILE A 1 166 ? -13.940 1.963 2.617 1.00 94.56 166 ILE A C 1
ATOM 1370 O O . ILE A 1 166 ? -13.048 1.231 3.038 1.00 94.56 166 ILE A O 1
ATOM 1374 N N . LYS A 1 167 ? -15.127 2.048 3.224 1.00 93.00 167 LYS A N 1
ATOM 1375 C CA . LYS A 1 167 ? -15.508 1.201 4.374 1.00 93.00 167 LYS A CA 1
ATOM 1376 C C . LYS A 1 167 ? -14.517 1.239 5.545 1.00 93.00 167 LYS A C 1
ATOM 1378 O O . LYS A 1 167 ? -14.343 0.250 6.251 1.00 93.00 167 LYS A O 1
ATOM 1383 N N . ASN A 1 168 ? -13.842 2.368 5.757 1.00 90.50 168 ASN A N 1
ATOM 1384 C CA . ASN A 1 168 ? -12.975 2.572 6.915 1.00 90.50 168 ASN A CA 1
ATOM 1385 C C . ASN A 1 168 ? -13.677 3.416 7.981 1.00 90.50 168 ASN A C 1
ATOM 1387 O O . ASN A 1 168 ? -14.621 4.159 7.705 1.00 90.50 168 ASN A O 1
ATOM 1391 N N . VAL A 1 169 ? -13.182 3.322 9.215 1.00 86.25 169 VAL A N 1
ATOM 1392 C CA . VAL A 1 169 ? -13.595 4.210 10.305 1.00 86.25 169 VAL A CA 1
ATOM 1393 C C . VAL A 1 169 ? -12.692 5.437 10.301 1.00 86.25 169 VAL A C 1
ATOM 1395 O O . VAL A 1 169 ? -11.480 5.317 10.459 1.00 86.25 169 VAL A O 1
ATOM 1398 N N . ILE A 1 170 ? -13.291 6.613 10.129 1.00 83.06 170 ILE A N 1
ATOM 1399 C CA . ILE A 1 170 ? -12.621 7.920 10.073 1.00 83.06 170 ILE A CA 1
ATOM 1400 C C . ILE A 1 170 ? -13.321 8.828 11.096 1.00 83.06 170 ILE A C 1
ATOM 1402 O O . ILE A 1 170 ? -14.453 8.574 11.508 1.00 83.06 170 ILE A O 1
ATOM 1406 N N . ASN A 1 171 ? -12.654 9.860 11.597 1.00 80.00 171 ASN A N 1
ATOM 1407 C CA . ASN A 1 171 ? -13.283 10.830 12.500 1.00 80.00 171 ASN A CA 1
ATOM 1408 C C . ASN A 1 171 ? -13.199 12.241 11.928 1.00 80.00 171 ASN A C 1
ATOM 1410 O O . ASN A 1 171 ? -12.616 12.452 10.863 1.00 80.00 171 ASN A O 1
ATOM 1414 N N . ASP A 1 172 ? -13.741 13.201 12.670 1.00 79.06 172 ASP A N 1
ATOM 1415 C CA . ASP A 1 172 ? -13.717 14.609 12.278 1.00 79.06 172 ASP A CA 1
ATOM 1416 C C . ASP A 1 172 ? -12.291 15.128 12.021 1.00 79.06 172 ASP A C 1
ATOM 1418 O O . ASP A 1 172 ? -12.088 15.915 11.100 1.00 79.06 172 ASP A O 1
ATOM 1422 N N . ASP A 1 173 ? -11.286 14.654 12.771 1.00 80.31 173 ASP A N 1
ATOM 1423 C CA . ASP A 1 173 ? -9.882 15.027 12.547 1.00 80.31 173 ASP A CA 1
ATOM 1424 C C . ASP A 1 173 ? -9.377 14.497 11.197 1.00 80.31 173 ASP A C 1
ATOM 1426 O O . ASP A 1 173 ? -8.751 15.234 10.437 1.00 80.31 173 ASP A O 1
ATOM 1430 N N . GLY A 1 174 ? -9.700 13.245 10.860 1.00 79.81 174 GLY A N 1
ATOM 1431 C CA . GLY A 1 174 ? -9.410 12.657 9.553 1.00 79.81 174 GLY A CA 1
ATOM 1432 C C . GLY A 1 174 ? -10.068 13.435 8.414 1.00 79.81 174 GLY A C 1
ATOM 1433 O O . GLY A 1 174 ? -9.401 13.770 7.437 1.00 79.81 174 GLY A O 1
ATOM 1434 N N . GLY A 1 175 ? -11.342 13.808 8.571 1.00 80.50 175 GLY A N 1
ATOM 1435 C CA . GLY A 1 175 ? -12.050 14.660 7.613 1.00 80.50 175 GLY A CA 1
ATOM 1436 C C . GLY A 1 175 ? -11.385 16.029 7.438 1.00 80.50 175 GLY A C 1
ATOM 1437 O O . GLY A 1 175 ? -11.168 16.474 6.314 1.00 80.50 175 GLY A O 1
ATOM 1438 N N . GLN A 1 176 ? -10.972 16.675 8.532 1.00 81.69 176 GLN A N 1
ATOM 1439 C CA . GLN A 1 176 ? -10.248 17.949 8.472 1.00 81.69 176 GLN A CA 1
ATOM 1440 C C . GLN A 1 176 ? -8.885 17.827 7.785 1.00 81.69 176 GLN A C 1
ATOM 1442 O O . GLN A 1 176 ? -8.511 18.723 7.028 1.00 81.69 176 GLN A O 1
ATOM 1447 N N . ILE A 1 177 ? -8.139 16.745 8.036 1.00 82.75 177 ILE A N 1
ATOM 1448 C CA . ILE A 1 177 ? -6.865 16.475 7.357 1.00 82.75 177 ILE A CA 1
ATOM 1449 C C . ILE A 1 177 ? -7.098 16.379 5.850 1.00 82.75 177 ILE A C 1
ATOM 1451 O O . ILE A 1 177 ? -6.374 17.021 5.093 1.00 82.75 177 ILE A O 1
ATOM 1455 N N . MET A 1 178 ? -8.122 15.646 5.411 1.00 82.69 178 MET A N 1
ATOM 1456 C CA . MET A 1 178 ? -8.445 15.528 3.987 1.00 82.69 178 MET A CA 1
ATOM 1457 C C . MET A 1 178 ? -8.768 16.886 3.365 1.00 82.69 178 MET A C 1
ATOM 1459 O O . MET A 1 178 ? -8.178 17.240 2.350 1.00 82.69 178 MET A O 1
ATOM 1463 N N . THR A 1 179 ? -9.641 17.680 3.994 1.00 79.50 179 THR A N 1
ATOM 1464 C CA . THR A 1 179 ? -10.032 18.999 3.471 1.00 79.50 179 THR A CA 1
ATOM 1465 C C . THR A 1 179 ? -8.846 19.957 3.376 1.00 79.50 179 THR A C 1
ATOM 1467 O O . THR A 1 179 ? -8.742 20.705 2.410 1.00 79.50 179 THR A O 1
ATOM 1470 N N . LYS A 1 180 ? -7.928 19.929 4.351 1.00 80.25 180 LYS A N 1
ATOM 1471 C CA . LYS A 1 180 ? -6.756 20.821 4.380 1.00 80.25 180 LYS A CA 1
ATOM 1472 C C . LYS A 1 180 ? -5.667 20.446 3.377 1.00 80.25 180 LYS A C 1
ATOM 1474 O O . LYS A 1 180 ? -4.901 21.317 2.994 1.00 80.25 180 LYS A O 1
ATOM 1479 N N . ASN A 1 181 ? -5.570 19.174 2.991 1.00 75.69 181 ASN A N 1
ATOM 1480 C CA . ASN A 1 181 ? -4.469 18.669 2.163 1.00 75.69 181 ASN A CA 1
ATOM 1481 C C . ASN A 1 181 ? -4.928 18.220 0.762 1.00 75.69 181 ASN A C 1
ATOM 1483 O O . ASN A 1 181 ? -4.170 17.579 0.035 1.00 75.69 181 ASN A O 1
ATOM 1487 N N . PHE A 1 182 ? -6.164 18.550 0.371 1.00 70.94 182 PHE A N 1
ATOM 1488 C CA . PHE A 1 182 ? -6.747 18.131 -0.906 1.00 70.94 182 PHE A CA 1
ATOM 1489 C C . PHE A 1 182 ? -6.036 18.732 -2.129 1.00 70.94 182 PHE A C 1
ATOM 1491 O O . PHE A 1 182 ? -6.052 18.123 -3.192 1.00 70.94 182 PHE A O 1
ATOM 1498 N N . GLU A 1 183 ? -5.371 19.885 -1.992 1.00 70.56 183 GLU A N 1
ATOM 1499 C CA . GLU A 1 183 ? -4.740 20.610 -3.112 1.00 70.56 183 GLU A CA 1
ATOM 1500 C C . GLU A 1 183 ? -3.690 19.789 -3.885 1.00 70.56 183 GLU A C 1
ATOM 1502 O O . GLU A 1 183 ? -3.389 20.090 -5.041 1.00 70.56 183 GLU A O 1
ATOM 1507 N N . HIS A 1 184 ? -3.148 18.732 -3.275 1.00 67.56 184 HIS A N 1
ATOM 1508 C CA . HIS A 1 184 ? -2.103 17.892 -3.860 1.00 67.56 184 HIS A CA 1
ATOM 1509 C C . HIS A 1 184 ? -2.619 16.608 -4.526 1.00 67.56 184 HIS A C 1
ATOM 1511 O O . HIS A 1 184 ? -1.859 15.945 -5.232 1.00 67.56 184 HIS A O 1
ATOM 1517 N N . ILE A 1 185 ? -3.902 16.269 -4.354 1.00 74.81 185 ILE A N 1
ATOM 1518 C CA . ILE A 1 185 ? -4.522 15.064 -4.916 1.00 74.81 185 ILE A CA 1
ATOM 1519 C C . ILE A 1 185 ? -5.584 15.452 -5.935 1.00 74.81 185 ILE A C 1
ATOM 1521 O O . ILE A 1 185 ? -6.404 16.333 -5.710 1.00 74.81 185 ILE A O 1
ATOM 1525 N N . LYS A 1 186 ? -5.598 14.757 -7.075 1.00 79.81 186 LYS A N 1
ATOM 1526 C CA . LYS A 1 186 ? -6.563 15.040 -8.143 1.00 79.81 186 LYS A CA 1
ATOM 1527 C C . LYS A 1 186 ? -7.920 14.390 -7.884 1.00 79.81 186 LYS A C 1
ATOM 1529 O O . LYS A 1 186 ? -8.946 14.970 -8.226 1.00 79.81 186 LYS A O 1
ATOM 1534 N N . TYR A 1 187 ? -7.921 13.193 -7.299 1.00 84.56 187 TYR A N 1
ATOM 1535 C CA . TYR A 1 187 ? -9.132 12.426 -7.028 1.00 84.56 187 TYR A CA 1
ATOM 1536 C C . TYR A 1 187 ? -9.104 11.824 -5.619 1.00 84.56 187 TYR A C 1
ATOM 1538 O O . TYR A 1 187 ? -8.250 10.997 -5.303 1.00 84.56 187 TYR A O 1
ATOM 1546 N N . LEU A 1 188 ? -10.068 12.202 -4.780 1.00 87.50 188 LEU A N 1
ATOM 1547 C CA . LEU A 1 188 ? -10.339 11.538 -3.505 1.00 87.50 188 LEU A CA 1
ATOM 1548 C C . LEU A 1 188 ? -11.719 10.898 -3.579 1.00 87.50 188 LEU A C 1
ATOM 1550 O O . LEU A 1 188 ? -12.710 11.590 -3.804 1.00 87.50 188 LEU A O 1
ATOM 1554 N N . THR A 1 189 ? -11.791 9.591 -3.354 1.00 88.56 189 THR A N 1
ATOM 1555 C CA . THR A 1 189 ? -13.071 8.893 -3.190 1.00 88.56 189 THR A CA 1
ATOM 1556 C C . THR A 1 189 ? -13.245 8.508 -1.734 1.00 88.56 189 THR A C 1
ATOM 1558 O O . THR A 1 189 ? -12.409 7.793 -1.181 1.00 88.56 189 THR A O 1
ATOM 1561 N N . LEU A 1 190 ? -14.349 8.947 -1.132 1.00 87.44 190 LEU A N 1
ATOM 1562 C CA . LEU A 1 190 ? -14.788 8.523 0.193 1.00 87.44 190 LEU A CA 1
ATOM 1563 C C . LEU A 1 190 ? -16.114 7.784 0.034 1.00 87.44 190 LEU A C 1
ATOM 1565 O O . LEU A 1 190 ? -17.121 8.397 -0.307 1.00 87.44 190 LEU A O 1
ATOM 1569 N N . GLN A 1 191 ? -16.119 6.475 0.274 1.00 88.50 191 GLN A N 1
ATOM 1570 C CA . GLN A 1 191 ? -17.315 5.651 0.111 1.00 88.50 191 GLN A CA 1
ATOM 1571 C C . GLN A 1 191 ? -17.558 4.796 1.351 1.00 88.50 191 GL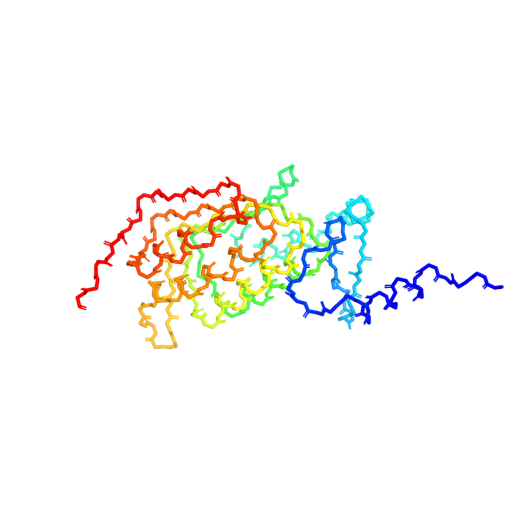N A C 1
ATOM 1573 O O . GLN A 1 191 ? -16.662 4.094 1.809 1.00 88.50 191 GLN A O 1
ATOM 1578 N N . GLU A 1 192 ? -18.786 4.834 1.874 1.00 84.25 192 GLU A N 1
ATOM 1579 C CA . GLU A 1 192 ? -19.223 3.980 2.992 1.00 84.25 192 GLU A CA 1
ATOM 1580 C C . GLU A 1 192 ? -18.305 4.071 4.231 1.00 84.25 192 GLU A C 1
ATOM 1582 O O . GLU A 1 192 ? -18.199 3.125 5.005 1.00 84.25 192 GLU A O 1
ATOM 1587 N N . ASN A 1 193 ? -17.614 5.201 4.428 1.00 80.25 193 ASN A N 1
ATOM 1588 C CA . ASN A 1 193 ? -16.777 5.401 5.609 1.00 80.25 193 ASN A CA 1
ATOM 1589 C C . ASN A 1 193 ? -17.641 5.808 6.802 1.00 80.25 193 ASN A C 1
ATOM 1591 O O . ASN A 1 193 ? -18.494 6.692 6.695 1.00 80.25 193 ASN A O 1
ATOM 1595 N N . HIS A 1 194 ? -17.383 5.200 7.956 1.00 77.62 194 HIS A N 1
ATOM 1596 C CA . HIS A 1 194 ? -18.038 5.583 9.198 1.00 77.62 194 HIS A CA 1
ATOM 1597 C C . HIS A 1 194 ? -17.342 6.812 9.773 1.00 77.62 194 HIS A C 1
ATOM 1599 O O . HIS A 1 194 ? -16.223 6.707 10.275 1.00 77.62 194 HIS A O 1
ATOM 1605 N N . LEU A 1 195 ? -18.010 7.964 9.700 1.00 69.25 195 LEU A N 1
ATOM 1606 C CA . LEU A 1 195 ? -17.591 9.186 10.377 1.00 69.25 195 LEU A CA 1
ATOM 1607 C C . LEU A 1 195 ? -18.021 9.099 11.843 1.00 69.25 195 LEU A C 1
ATOM 1609 O O . LEU A 1 195 ? -19.209 9.113 12.153 1.00 69.25 195 LEU A O 1
ATOM 1613 N N . SER A 1 196 ? -17.054 8.966 12.745 1.00 64.69 196 SER A N 1
ATOM 1614 C CA . SER A 1 196 ? -17.311 9.043 14.186 1.00 64.69 196 SER A CA 1
ATOM 1615 C C . SER A 1 196 ? -17.037 10.456 14.691 1.00 64.69 196 SER A C 1
ATOM 1617 O O . SER A 1 196 ? -15.913 10.952 14.573 1.00 64.69 196 SER A O 1
ATOM 1619 N N . THR A 1 197 ? -18.048 11.083 15.288 1.00 52.78 197 THR A N 1
ATOM 1620 C CA . THR A 1 197 ? -17.894 12.364 15.982 1.00 52.78 197 THR A CA 1
ATOM 1621 C C . THR A 1 197 ? -17.022 12.186 17.224 1.00 52.78 197 THR A C 1
ATOM 1623 O O . THR A 1 197 ? -17.005 11.107 17.825 1.00 52.78 197 THR A O 1
ATOM 1626 N N . LYS A 1 198 ? -16.279 13.223 17.626 1.00 52.06 198 LYS A N 1
ATOM 1627 C CA . LYS A 1 198 ? -15.620 13.242 18.945 1.00 52.06 198 LYS A CA 1
ATOM 1628 C C . LYS A 1 198 ? -16.682 13.130 20.050 1.00 52.06 198 LYS A C 1
ATOM 1630 O O . LYS A 1 198 ? 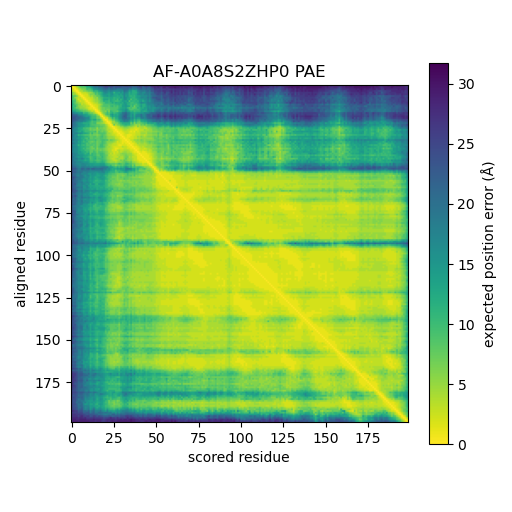-17.408 14.087 20.290 1.00 52.06 198 LYS A O 1
ATOM 1635 N N . THR A 1 199 ? -16.774 11.966 20.687 1.00 42.88 199 THR A N 1
ATOM 1636 C CA . THR A 1 199 ? -17.317 11.803 22.046 1.00 42.88 199 THR A CA 1
ATOM 1637 C C . THR A 1 199 ? -16.169 11.771 23.028 1.00 42.88 199 THR A C 1
ATOM 1639 O O . THR A 1 199 ? -15.225 10.994 22.746 1.00 42.88 199 THR A O 1
#

Sequence (199 aa):
PVEPIDSLLRQLVYYLPSSEQNYGNLCRSITPDGHIRWLCMEHYLKVYEFSKEFCQGIESIGSVYDRERSLVILNNIELTKNHSRTLGHLLCYNNRICELLLKKIKIREKDFEKLISNICQQSTLRSLELNELSIVNLFGVNKTKECLNEQLKHLFHSRLIEIRIIKNVINDDGGQIMTKNFEHIKYLTLQENHLSTKT